Protein AF-A0ABD0PYX4-F1 (afdb_monomer)

Solvent-accessible surface area (backbone atoms only — not comparable to full-atom values): 13676 Å² total; per-residue (Å²): 116,46,79,52,89,72,58,99,84,55,95,65,86,52,73,50,77,79,70,55,75,68,54,44,52,54,52,49,53,51,50,52,50,47,55,60,59,64,39,72,46,74,50,77,47,79,42,54,47,76,24,48,66,59,42,31,32,75,96,42,48,45,40,53,47,43,28,66,74,24,69,16,51,72,45,77,47,75,71,86,60,93,52,74,83,43,67,27,44,34,39,31,37,26,28,65,69,22,33,52,47,36,49,50,58,48,51,51,35,38,53,54,40,51,54,52,49,54,52,51,52,52,56,55,70,69,55,67,83,74,77,74,84,79,80,80,79,80,83,80,78,90,85,80,90,86,88,89,87,88,82,90,82,82,84,85,81,86,82,84,89,78,90,80,91,81,87,87,91,82,85,86,78,89,76,89,77,88,77,90,76,90,83,84,88,79,90,86,87,85,86,82,89,77,85,87,80,95,80,82,91,79,88,83,134

Sequence (205 aa):
INVLPNTEEQSMVNFLIQGSPEQILVAQCALEKLATDCEVITDIIDVPQTAFGRIIGRGGETLKFINRVSGARVNCSKDRGRSLEEKGKITITGTRKEVQSAKEMILEKVIENETVRKRISQASAMRQKRKPPETEQFNKAQGPENELLKLNGKDLLSPLTELKQEGPVTVNGFTDNSDTAENSLKSEEEEVLSPVSPLEISKFE

Radius of gyration: 36.53 Å; Cα contacts (8 Å, |Δi|>4): 156; chains: 1; bounding box: 55×78×115 Å

Structure (mmCIF, N/CA/C/O backbone):
data_AF-A0ABD0PYX4-F1
#
_entry.id   AF-A0ABD0PYX4-F1
#
loop_
_atom_site.group_PDB
_atom_site.id
_atom_site.type_symbol
_atom_site.label_atom_id
_atom_site.label_alt_id
_atom_site.label_comp_id
_atom_site.label_asym_id
_atom_site.label_entity_id
_atom_site.label_seq_id
_atom_site.pdbx_PDB_ins_code
_atom_site.Cartn_x
_atom_site.Cartn_y
_atom_site.Cartn_z
_atom_site.occupancy
_atom_site.B_iso_or_equiv
_atom_site.auth_seq_id
_atom_site.auth_comp_id
_atom_site.auth_asym_id
_atom_site.auth_atom_id
_atom_site.pdbx_PDB_model_num
ATOM 1 N N . ILE A 1 1 ? -20.748 -4.496 27.971 1.00 82.88 1 ILE A N 1
ATOM 2 C CA . ILE A 1 1 ? -19.878 -3.347 27.622 1.00 82.88 1 ILE A CA 1
ATOM 3 C C . ILE A 1 1 ? -20.811 -2.236 27.191 1.00 82.88 1 ILE A C 1
ATOM 5 O O . ILE A 1 1 ? -21.599 -2.478 26.283 1.00 82.88 1 ILE A O 1
ATOM 9 N N . ASN A 1 2 ? -20.755 -1.078 27.841 1.00 86.62 2 ASN A N 1
ATOM 10 C CA . ASN A 1 2 ? -21.585 0.072 27.494 1.00 86.62 2 ASN A CA 1
ATOM 11 C C . ASN A 1 2 ? -20.680 1.157 26.907 1.00 86.62 2 ASN A C 1
ATOM 13 O O . ASN A 1 2 ? -19.655 1.485 27.504 1.00 86.62 2 ASN A O 1
ATOM 17 N N . VAL A 1 3 ? -21.046 1.700 25.749 1.00 87.81 3 VAL A N 1
ATOM 18 C CA . VAL A 1 3 ? -20.371 2.872 25.176 1.00 87.81 3 VAL A CA 1
ATOM 19 C C . VAL A 1 3 ? -20.906 4.106 25.896 1.00 87.81 3 VAL A C 1
ATOM 21 O O . VAL A 1 3 ? -22.122 4.265 26.015 1.00 87.81 3 VAL A O 1
ATOM 24 N N . LEU A 1 4 ? -20.018 4.945 26.420 1.00 83.19 4 LEU A N 1
ATOM 25 C CA . LEU A 1 4 ? -20.399 6.198 27.069 1.00 83.19 4 LEU A CA 1
ATOM 26 C C . LEU A 1 4 ? -20.577 7.303 26.009 1.00 83.19 4 LEU A C 1
ATOM 28 O O . LEU A 1 4 ? -19.905 7.264 24.977 1.00 83.19 4 LEU A O 1
ATOM 32 N N . PRO A 1 5 ? -21.484 8.275 26.223 1.00 82.94 5 PRO A N 1
ATOM 33 C CA . PRO A 1 5 ? -21.710 9.349 25.262 1.00 82.94 5 PRO A CA 1
ATOM 34 C C . PRO A 1 5 ? -20.453 10.211 25.102 1.00 82.94 5 PRO A C 1
ATOM 36 O O . PRO A 1 5 ? -19.895 10.687 26.090 1.00 82.94 5 PRO A O 1
ATOM 39 N N . ASN A 1 6 ? -20.039 10.444 23.855 1.00 83.75 6 ASN A N 1
ATOM 40 C CA . ASN A 1 6 ? -18.973 11.393 23.545 1.00 83.75 6 ASN A CA 1
ATOM 41 C C . ASN A 1 6 ? -19.512 12.822 23.530 1.00 83.75 6 ASN A C 1
ATOM 43 O O . ASN A 1 6 ? -20.563 13.083 22.946 1.00 83.75 6 ASN A O 1
ATOM 47 N N . THR A 1 7 ? -18.758 13.757 24.109 1.00 82.06 7 THR A N 1
ATOM 48 C CA . THR A 1 7 ? -18.943 15.184 23.816 1.00 82.06 7 THR A CA 1
ATOM 49 C C . THR A 1 7 ? -18.283 15.515 22.476 1.00 82.06 7 THR A C 1
ATOM 51 O O . THR A 1 7 ? -17.336 14.842 22.071 1.00 82.06 7 THR A O 1
ATOM 54 N N . GLU A 1 8 ? -18.766 16.552 21.788 1.00 75.19 8 GLU A N 1
ATOM 55 C CA . GLU A 1 8 ? -18.413 16.856 20.384 1.00 75.19 8 GLU A CA 1
ATOM 56 C C . GLU A 1 8 ? -16.909 17.111 20.134 1.00 75.19 8 GLU A C 1
ATOM 58 O O . GLU A 1 8 ? -16.444 17.010 19.004 1.00 75.19 8 GLU A O 1
ATOM 63 N N . GLU A 1 9 ? -16.135 17.378 21.190 1.00 76.81 9 GLU A N 1
ATOM 64 C CA . GLU A 1 9 ? -14.686 17.627 21.143 1.00 76.81 9 GLU A CA 1
ATOM 65 C C . GLU A 1 9 ? -13.816 16.390 21.476 1.00 76.81 9 GLU A C 1
ATOM 67 O O . GLU A 1 9 ? -12.586 16.464 21.429 1.00 76.81 9 GLU A O 1
ATOM 72 N N . GLN A 1 10 ? -14.406 15.239 21.832 1.00 67.31 10 GLN A N 1
ATOM 73 C CA . GLN A 1 10 ? -13.640 14.055 22.249 1.00 67.31 10 GLN A CA 1
ATOM 74 C C . GLN A 1 10 ? -13.207 13.178 21.063 1.00 67.31 10 GLN A C 1
ATOM 76 O O . GLN A 1 10 ? -14.001 12.466 20.454 1.00 67.31 10 GLN A O 1
ATOM 81 N N . SER A 1 11 ? -11.894 13.167 20.808 1.00 75.56 11 SER A N 1
ATOM 82 C CA . SER A 1 11 ? -11.205 12.271 19.856 1.00 75.56 11 SER A CA 1
ATOM 83 C C . SER A 1 11 ? -11.182 10.789 20.297 1.00 75.56 11 SER A C 1
ATOM 85 O O . SER A 1 11 ? -10.883 9.892 19.513 1.00 75.56 11 SER A O 1
ATOM 87 N N . MET A 1 12 ? -11.496 10.512 21.565 1.00 77.62 12 MET A N 1
ATOM 88 C CA . MET A 1 12 ? -11.478 9.173 22.168 1.00 77.62 12 MET A CA 1
ATOM 89 C C . MET A 1 12 ? -12.899 8.661 22.395 1.00 77.62 12 MET A C 1
ATOM 91 O O . MET A 1 12 ? -13.797 9.466 22.597 1.00 77.62 12 MET A O 1
ATOM 95 N N . VAL A 1 13 ? -13.101 7.340 22.406 1.00 84.75 13 VAL A N 1
ATOM 96 C CA . VAL A 1 13 ? -14.385 6.705 22.759 1.00 84.75 13 VAL A CA 1
ATOM 97 C C . VAL A 1 13 ? -14.237 5.993 24.099 1.00 84.75 13 VAL A C 1
ATOM 99 O O . VAL A 1 13 ? -13.349 5.159 24.267 1.00 84.75 13 VAL A O 1
ATOM 102 N N . ASN A 1 14 ? -15.119 6.304 25.048 1.00 86.81 14 ASN A N 1
ATOM 103 C CA . ASN A 1 14 ? -15.070 5.749 26.397 1.00 86.81 14 ASN A CA 1
ATOM 104 C C . ASN A 1 14 ? -15.981 4.515 26.538 1.00 86.81 14 ASN A C 1
ATOM 106 O O . ASN A 1 14 ? -17.160 4.551 26.181 1.00 86.81 14 ASN A O 1
ATOM 110 N N . PHE A 1 15 ? -15.450 3.429 27.108 1.00 89.25 15 PHE A N 1
ATOM 111 C CA . PHE A 1 15 ? -16.170 2.166 27.312 1.00 89.25 15 PHE A CA 1
ATOM 112 C C . PHE A 1 15 ? -16.249 1.805 28.799 1.00 89.25 15 PHE A C 1
ATOM 114 O O . PHE A 1 15 ? -15.231 1.716 29.481 1.00 89.25 15 PHE A O 1
ATOM 121 N N . LEU A 1 16 ? -17.455 1.515 29.288 1.00 92.06 16 LEU A N 1
ATOM 122 C CA . LEU A 1 16 ? -17.680 0.921 30.604 1.00 92.06 16 LEU A CA 1
ATOM 123 C C . LEU A 1 16 ? -17.762 -0.608 30.475 1.00 92.06 16 LEU A C 1
ATOM 125 O O . LEU A 1 16 ? -18.669 -1.156 29.833 1.00 92.06 16 LEU A O 1
ATOM 129 N N . ILE A 1 17 ? -16.817 -1.302 31.106 1.00 93.56 17 ILE A N 1
ATOM 130 C CA . ILE A 1 17 ? -16.746 -2.767 31.171 1.00 93.56 17 ILE A CA 1
ATOM 131 C C . ILE A 1 17 ? -17.089 -3.198 32.601 1.00 93.56 17 ILE A C 1
ATOM 133 O O . ILE A 1 17 ? -16.538 -2.673 33.563 1.00 93.56 17 ILE A O 1
ATOM 137 N N . GLN A 1 18 ? -18.022 -4.138 32.738 1.00 93.50 18 GLN A N 1
ATOM 138 C CA . GLN A 1 18 ? -18.482 -4.692 34.013 1.00 93.50 18 GLN A CA 1
ATOM 139 C C . GLN A 1 18 ? -18.650 -6.207 33.849 1.00 93.50 18 GLN A C 1
ATOM 141 O O . GLN A 1 18 ? -19.130 -6.655 32.806 1.00 93.50 18 GLN A O 1
ATOM 146 N N . GLY A 1 19 ? -18.242 -6.980 34.856 1.00 95.75 19 GLY A N 1
ATOM 147 C CA . GLY A 1 19 ? -18.233 -8.446 34.836 1.00 95.75 19 GLY A CA 1
ATOM 148 C C . GLY A 1 19 ? -17.335 -9.017 35.937 1.00 95.75 19 GLY A C 1
ATOM 149 O O . GLY A 1 19 ? -16.877 -8.277 36.809 1.00 95.75 19 GLY A O 1
ATOM 150 N N . SER A 1 20 ? -17.061 -10.322 35.889 1.00 98.19 20 SER A N 1
ATOM 151 C CA . SER A 1 20 ? -15.999 -10.935 36.702 1.00 98.19 20 SER A CA 1
ATOM 152 C C . SER A 1 20 ? -14.605 -10.444 36.261 1.00 98.19 20 SER A C 1
ATOM 154 O O . SER A 1 20 ? -14.458 -9.971 35.129 1.00 98.19 20 SER A O 1
ATOM 156 N N . PRO A 1 21 ? -13.552 -10.578 37.094 1.00 97.25 21 PRO A N 1
ATOM 157 C CA . PRO A 1 21 ? -12.189 -10.194 36.706 1.00 97.25 21 PRO A CA 1
ATOM 158 C C . PRO A 1 21 ? -11.714 -10.861 35.404 1.00 97.25 21 PRO A C 1
ATOM 160 O O . PRO A 1 21 ? -11.104 -10.210 34.561 1.00 97.25 21 PRO A O 1
ATOM 163 N N . GLU A 1 22 ? -12.068 -12.132 35.200 1.00 97.06 22 GLU A N 1
ATOM 164 C CA . GLU A 1 22 ? -11.775 -12.896 33.979 1.00 97.06 22 GLU A CA 1
ATOM 165 C C . GLU A 1 22 ? -12.490 -12.312 32.750 1.00 97.06 22 GLU A C 1
ATOM 167 O O . GLU A 1 22 ? -11.879 -12.130 31.697 1.00 97.06 22 GLU A O 1
ATOM 172 N N . GLN A 1 23 ? -13.773 -11.957 32.885 1.00 96.25 23 GLN A N 1
ATOM 173 C CA . GLN A 1 23 ? -14.550 -11.328 31.811 1.00 96.25 23 GLN A CA 1
ATOM 174 C C . GLN A 1 23 ? -13.994 -9.949 31.441 1.00 96.25 23 GLN A C 1
ATOM 176 O O . GLN A 1 23 ? -13.943 -9.610 30.258 1.00 96.25 23 GLN A O 1
ATOM 181 N N . ILE A 1 24 ? -13.560 -9.164 32.433 1.00 96.56 24 ILE A N 1
ATOM 182 C CA . ILE A 1 24 ? -12.939 -7.851 32.216 1.00 96.56 24 ILE A CA 1
ATOM 183 C C . ILE A 1 24 ? -11.611 -8.014 31.466 1.00 96.56 24 ILE A C 1
ATOM 185 O O . ILE A 1 24 ? -11.402 -7.319 30.473 1.00 96.56 24 ILE A O 1
ATOM 189 N N . LEU A 1 25 ? -10.761 -8.966 31.870 1.00 95.62 25 LEU A N 1
ATOM 190 C CA . LEU A 1 25 ? -9.480 -9.252 31.214 1.00 95.62 25 LEU A CA 1
ATOM 191 C C . LEU A 1 25 ? -9.664 -9.625 29.731 1.00 95.62 25 LEU A C 1
ATOM 193 O O . LEU A 1 25 ? -9.007 -9.058 28.856 1.00 95.62 25 LEU A O 1
ATOM 197 N N . VAL A 1 26 ? -10.594 -10.542 29.438 1.00 96.12 26 VAL A N 1
ATOM 198 C CA . VAL A 1 26 ? -10.901 -10.970 28.061 1.00 96.12 26 VAL A CA 1
ATOM 199 C C . VAL A 1 26 ? -11.470 -9.812 27.234 1.00 96.12 26 VAL A C 1
ATOM 201 O O . VAL A 1 26 ? -11.054 -9.614 26.092 1.00 96.12 26 VAL A O 1
ATOM 204 N N . ALA A 1 27 ? -12.379 -9.014 27.803 1.00 95.81 27 ALA A N 1
ATOM 205 C CA . ALA A 1 27 ? -12.960 -7.856 27.125 1.00 95.81 27 ALA A CA 1
ATOM 206 C C . ALA A 1 27 ? -11.918 -6.766 26.822 1.00 95.81 27 ALA A C 1
ATOM 208 O O . ALA A 1 27 ? -11.914 -6.220 25.718 1.00 95.81 27 ALA A O 1
ATOM 209 N N . GLN A 1 28 ? -11.019 -6.475 27.767 1.00 93.44 28 GLN A N 1
ATOM 210 C CA . GLN A 1 28 ? -9.935 -5.510 27.586 1.00 93.44 28 GLN A CA 1
ATOM 211 C C . GLN A 1 28 ? -8.983 -5.958 26.470 1.00 93.44 28 GLN A C 1
ATOM 213 O O . GLN A 1 28 ? -8.748 -5.194 25.537 1.00 93.44 28 GLN A O 1
ATOM 218 N N . CYS A 1 29 ? -8.511 -7.208 26.510 1.00 94.00 29 CYS A N 1
ATOM 219 C CA . CYS A 1 29 ? -7.617 -7.757 25.487 1.00 94.00 29 CYS A CA 1
ATOM 220 C C . CYS A 1 29 ? -8.258 -7.746 24.084 1.00 94.00 29 CYS A C 1
ATOM 222 O O . CYS A 1 29 ? -7.608 -7.396 23.098 1.00 94.00 29 CYS A O 1
ATOM 224 N N . ALA A 1 30 ? -9.554 -8.066 23.984 1.00 94.50 30 ALA A N 1
ATOM 225 C CA . ALA A 1 30 ? -10.285 -8.010 22.720 1.00 94.50 30 ALA A CA 1
ATOM 226 C C . ALA A 1 30 ? -10.405 -6.577 22.166 1.00 94.50 30 ALA A C 1
ATOM 228 O O . ALA A 1 30 ? -10.192 -6.367 20.971 1.00 94.50 30 ALA A O 1
ATOM 229 N N . LEU A 1 31 ? -10.714 -5.591 23.016 1.00 92.56 31 LEU A N 1
ATOM 230 C CA . LEU A 1 31 ? -10.815 -4.184 22.611 1.00 92.56 31 LEU A CA 1
ATOM 231 C C . LEU A 1 31 ? -9.458 -3.593 22.221 1.00 92.56 31 LEU A C 1
ATOM 233 O O . LEU A 1 31 ? -9.370 -2.920 21.198 1.00 92.56 31 LEU A O 1
ATOM 237 N N . GLU A 1 32 ? -8.403 -3.879 22.982 1.00 91.00 32 GLU A N 1
ATOM 238 C CA . GLU A 1 32 ? -7.036 -3.448 22.673 1.00 91.00 32 GLU A CA 1
ATOM 239 C C . GLU A 1 32 ? -6.565 -4.028 21.333 1.00 91.00 32 GLU A C 1
ATOM 241 O O . GLU A 1 32 ? -6.057 -3.296 20.478 1.00 91.00 32 GLU A O 1
ATOM 246 N N . LYS A 1 33 ? -6.833 -5.317 21.081 1.00 92.44 33 LYS A N 1
ATOM 247 C CA . LYS A 1 33 ? -6.548 -5.948 19.788 1.00 92.44 33 LYS A CA 1
ATOM 248 C C . LYS A 1 33 ? -7.324 -5.301 18.641 1.00 92.44 33 LYS A C 1
ATOM 250 O O . LYS A 1 33 ? -6.736 -5.069 17.592 1.00 92.44 33 LYS A O 1
ATOM 255 N N . LEU A 1 34 ? -8.612 -4.999 18.816 1.00 91.00 34 LEU A N 1
ATOM 256 C CA . LEU A 1 34 ? -9.420 -4.342 17.781 1.00 91.00 34 LEU A CA 1
ATOM 257 C C . LEU A 1 34 ? -8.965 -2.901 17.519 1.00 91.00 34 LEU A C 1
ATOM 259 O O . LEU A 1 34 ? -8.852 -2.513 16.361 1.00 91.00 34 LEU A O 1
ATOM 263 N N . ALA A 1 35 ? -8.640 -2.130 18.559 1.00 89.06 35 ALA A N 1
ATOM 264 C CA . ALA A 1 35 ? -8.054 -0.797 18.411 1.00 89.06 35 ALA A CA 1
ATOM 265 C C . ALA A 1 35 ? -6.723 -0.857 17.639 1.00 89.06 35 ALA A C 1
ATOM 267 O O . ALA A 1 35 ? -6.503 -0.079 16.714 1.00 89.06 35 ALA A O 1
ATOM 268 N N . THR A 1 36 ? -5.883 -1.845 17.955 1.00 89.38 36 THR A N 1
ATOM 269 C CA . THR A 1 36 ? -4.621 -2.125 17.255 1.00 89.38 36 THR A CA 1
ATOM 270 C C . THR A 1 36 ? -4.849 -2.551 15.796 1.00 89.38 36 THR A C 1
ATOM 272 O O . THR A 1 36 ? -4.168 -2.063 14.895 1.00 89.38 36 THR A O 1
ATOM 275 N N . ASP A 1 37 ? -5.788 -3.451 15.515 1.00 89.88 37 ASP A N 1
ATOM 276 C CA . ASP A 1 37 ? -6.051 -3.932 14.151 1.00 89.88 37 ASP A CA 1
ATOM 277 C C . ASP A 1 37 ? -6.686 -2.846 13.257 1.00 89.88 37 ASP A C 1
ATOM 279 O O . ASP A 1 37 ? -6.402 -2.805 12.059 1.00 89.88 37 ASP A O 1
ATOM 283 N N . CYS A 1 38 ? -7.492 -1.949 13.836 1.00 88.56 38 CYS A N 1
ATOM 284 C CA . CYS A 1 38 ? -8.179 -0.857 13.139 1.00 88.56 38 CYS A CA 1
ATOM 285 C C . CYS A 1 38 ? -7.385 0.464 13.082 1.00 88.56 38 CYS A C 1
ATOM 287 O O . CYS A 1 38 ? -7.875 1.434 12.502 1.00 88.56 38 CYS A O 1
ATOM 289 N N . GLU A 1 39 ? -6.185 0.538 13.670 1.00 90.38 39 GLU A N 1
ATOM 290 C CA . GLU A 1 39 ? -5.349 1.743 13.629 1.00 90.38 39 GLU A CA 1
ATOM 291 C C . GLU A 1 39 ? -4.964 2.081 12.178 1.00 90.38 39 GLU A C 1
ATOM 293 O O . GLU A 1 39 ? -4.250 1.321 11.514 1.00 90.38 39 GLU A O 1
ATOM 298 N N . VAL A 1 40 ? -5.427 3.236 11.688 1.00 93.19 40 VAL A N 1
ATOM 299 C CA . VAL A 1 40 ? -5.069 3.750 10.361 1.00 93.19 40 VAL A CA 1
ATOM 300 C C . VAL A 1 40 ? -3.685 4.382 10.434 1.00 93.19 40 VAL A C 1
ATOM 302 O O . VAL A 1 40 ? -3.512 5.485 10.951 1.00 93.19 40 VAL A O 1
ATOM 305 N N . ILE A 1 41 ? -2.700 3.688 9.876 1.00 94.75 41 ILE A N 1
ATOM 306 C CA . ILE A 1 41 ? -1.320 4.152 9.768 1.00 94.75 41 ILE A CA 1
ATOM 307 C C . ILE A 1 41 ? -1.055 4.741 8.377 1.00 94.75 41 ILE A C 1
ATOM 309 O O . ILE A 1 41 ? -1.814 4.536 7.427 1.00 94.75 41 ILE A O 1
ATOM 313 N N . THR A 1 42 ? 0.048 5.477 8.243 1.00 96.12 42 THR A N 1
ATOM 314 C CA . THR A 1 42 ? 0.575 5.910 6.944 1.00 96.12 42 THR A CA 1
ATOM 315 C C . THR A 1 42 ? 2.044 5.527 6.836 1.00 96.12 42 THR A C 1
ATOM 317 O O . THR A 1 42 ? 2.855 5.976 7.641 1.00 96.12 42 THR A O 1
ATOM 320 N N . ASP A 1 43 ? 2.378 4.714 5.836 1.00 95.56 43 ASP A N 1
ATOM 321 C CA . ASP A 1 43 ? 3.751 4.344 5.484 1.00 95.56 43 ASP A CA 1
ATOM 322 C C . ASP A 1 43 ? 4.201 5.107 4.227 1.00 95.56 43 ASP A C 1
ATOM 324 O O . ASP A 1 43 ? 3.382 5.489 3.382 1.00 95.56 43 ASP A O 1
ATOM 328 N N . ILE A 1 44 ? 5.504 5.351 4.097 1.00 94.81 44 ILE A N 1
ATOM 329 C CA . ILE A 1 44 ? 6.101 6.037 2.946 1.00 94.81 44 ILE A CA 1
ATOM 330 C C . ILE A 1 44 ? 7.277 5.209 2.440 1.00 94.81 44 ILE A C 1
ATOM 332 O O . ILE A 1 44 ? 8.284 5.051 3.127 1.00 94.81 44 ILE A O 1
ATOM 336 N N . ILE A 1 45 ? 7.169 4.733 1.201 1.00 94.06 45 ILE A N 1
ATOM 337 C CA . ILE A 1 45 ? 8.216 3.956 0.535 1.00 94.06 45 ILE A CA 1
ATOM 338 C C . ILE A 1 45 ? 8.862 4.761 -0.596 1.00 94.06 45 ILE A C 1
ATOM 340 O O . ILE A 1 45 ? 8.183 5.401 -1.402 1.00 94.06 45 ILE A O 1
ATOM 344 N N . ASP A 1 46 ? 10.191 4.709 -0.661 1.00 92.06 46 ASP A N 1
ATOM 345 C CA . ASP A 1 46 ? 10.985 5.298 -1.739 1.00 92.06 46 ASP A CA 1
ATOM 346 C C . ASP A 1 46 ? 11.228 4.257 -2.835 1.00 92.06 46 ASP A C 1
ATOM 348 O O . ASP A 1 46 ? 11.925 3.264 -2.615 1.00 92.06 46 ASP A O 1
ATOM 352 N N . VAL A 1 47 ? 10.698 4.498 -4.035 1.00 91.94 47 VAL A N 1
ATOM 353 C CA . VAL A 1 47 ? 10.840 3.599 -5.193 1.00 91.94 47 VAL A CA 1
ATOM 354 C C . VAL A 1 47 ? 11.380 4.351 -6.416 1.00 91.94 47 VAL A C 1
ATOM 356 O O . VAL A 1 47 ? 11.139 5.551 -6.553 1.00 91.94 47 VAL A O 1
ATOM 359 N N . PRO A 1 48 ? 12.114 3.700 -7.337 1.00 90.88 48 PRO A N 1
ATOM 360 C CA . PRO A 1 48 ? 12.649 4.374 -8.522 1.00 90.88 48 PRO A CA 1
ATOM 361 C C . PRO A 1 48 ? 11.544 5.044 -9.361 1.00 90.88 48 PRO A C 1
ATOM 363 O O . PRO A 1 48 ? 10.548 4.394 -9.692 1.00 90.88 48 PRO A O 1
ATOM 366 N N . GLN A 1 49 ? 11.712 6.309 -9.779 1.00 89.00 49 GLN A N 1
ATOM 367 C CA . GLN A 1 49 ? 10.728 6.981 -10.657 1.00 89.00 49 GLN A CA 1
ATOM 368 C C . GLN A 1 49 ? 10.469 6.199 -11.958 1.00 89.00 49 GLN A C 1
ATOM 370 O O . GLN A 1 49 ? 9.368 6.205 -12.514 1.00 89.00 49 GLN A O 1
ATOM 375 N N . THR A 1 50 ? 11.478 5.462 -12.413 1.00 89.56 50 THR A N 1
ATOM 376 C CA . THR A 1 50 ? 11.448 4.517 -13.531 1.00 89.56 50 THR A CA 1
ATOM 377 C C . THR A 1 50 ? 10.407 3.395 -13.405 1.00 89.56 50 THR A C 1
ATOM 379 O O . THR A 1 50 ? 9.974 2.871 -14.444 1.00 89.56 50 THR A O 1
ATOM 382 N N . ALA A 1 51 ? 9.985 3.055 -12.181 1.00 92.19 51 ALA A N 1
ATOM 383 C CA . ALA A 1 51 ? 8.973 2.046 -11.869 1.00 92.19 51 ALA A CA 1
ATOM 384 C C . ALA A 1 51 ? 7.537 2.596 -11.821 1.00 92.19 51 ALA A C 1
ATOM 386 O O . ALA A 1 51 ? 6.599 1.837 -12.078 1.00 92.19 51 ALA A O 1
ATOM 387 N N . PHE A 1 52 ? 7.340 3.903 -11.592 1.00 92.06 52 PHE A N 1
ATOM 388 C CA . PHE A 1 52 ? 6.006 4.517 -11.447 1.00 92.06 52 PHE A CA 1
ATOM 389 C C . PHE A 1 52 ? 5.074 4.198 -12.625 1.00 92.06 52 PHE A C 1
ATOM 391 O O . PHE A 1 52 ? 3.899 3.924 -12.415 1.00 92.06 52 PHE A O 1
ATOM 398 N N . GLY A 1 53 ? 5.583 4.161 -13.862 1.00 92.44 53 GLY A N 1
ATOM 399 C CA . GLY A 1 53 ? 4.772 3.809 -15.036 1.00 92.44 53 GLY A CA 1
ATOM 400 C C . GLY A 1 53 ? 4.208 2.378 -15.013 1.00 92.44 53 GLY A C 1
ATOM 401 O O . GLY A 1 53 ? 3.125 2.147 -15.544 1.00 92.44 53 GLY A O 1
ATOM 402 N N . ARG A 1 54 ? 4.902 1.425 -14.369 1.00 93.81 54 ARG A N 1
ATOM 403 C CA . ARG A 1 54 ? 4.423 0.043 -14.159 1.00 93.81 54 ARG A CA 1
ATOM 404 C C . ARG A 1 54 ? 3.418 -0.019 -13.008 1.00 93.81 54 ARG A C 1
ATOM 406 O O . ARG A 1 54 ? 2.380 -0.649 -13.163 1.00 93.81 54 ARG A O 1
ATOM 413 N N . ILE A 1 55 ? 3.728 0.653 -11.897 1.00 95.25 55 ILE A N 1
ATOM 414 C CA . ILE A 1 55 ? 2.902 0.684 -10.677 1.00 95.25 55 ILE A CA 1
ATOM 415 C C . ILE A 1 55 ? 1.556 1.375 -10.944 1.00 95.25 55 ILE A C 1
ATOM 417 O O . ILE A 1 55 ? 0.512 0.886 -10.527 1.00 95.25 55 ILE A O 1
ATOM 421 N N . ILE A 1 56 ? 1.567 2.497 -11.673 1.00 95.06 56 ILE A N 1
ATOM 422 C CA . ILE A 1 56 ? 0.354 3.246 -12.025 1.00 95.06 56 ILE A CA 1
ATOM 423 C C . ILE A 1 56 ? -0.454 2.504 -13.097 1.00 95.06 56 ILE A C 1
ATOM 425 O O . ILE A 1 56 ? -1.677 2.402 -12.992 1.00 95.06 56 ILE A O 1
ATOM 429 N N . GLY A 1 57 ? 0.227 1.959 -14.108 1.00 94.56 57 GLY A N 1
ATOM 430 C CA . GLY A 1 57 ? -0.405 1.301 -15.249 1.00 94.56 57 GLY A CA 1
ATOM 431 C C . GLY A 1 57 ? -1.050 2.275 -16.240 1.00 94.56 57 GLY A C 1
ATOM 432 O O . GLY A 1 57 ? -1.054 3.497 -16.064 1.00 94.56 57 GLY A O 1
ATOM 433 N N . ARG A 1 58 ? -1.614 1.728 -17.321 1.00 94.81 58 ARG A N 1
ATOM 434 C CA . ARG A 1 58 ? -2.361 2.517 -18.315 1.00 94.81 58 ARG A CA 1
ATOM 435 C C . ARG A 1 58 ? -3.644 3.047 -17.661 1.00 94.81 58 ARG A C 1
ATOM 437 O O . ARG A 1 58 ? -4.321 2.312 -16.956 1.00 94.81 58 ARG A O 1
ATOM 444 N N . GLY A 1 59 ? -3.950 4.337 -17.823 1.00 93.81 59 GLY A N 1
ATOM 445 C CA . GLY A 1 59 ? -5.156 4.956 -17.239 1.00 93.81 59 GLY A CA 1
ATOM 446 C C . GLY A 1 59 ? -5.269 4.902 -15.700 1.00 93.81 59 GLY A C 1
ATOM 447 O O . GLY A 1 59 ? -6.358 5.118 -15.156 1.00 93.81 59 GLY A O 1
ATOM 448 N N . GLY A 1 60 ? -4.175 4.589 -14.992 1.00 94.75 60 GLY A N 1
ATOM 449 C CA . GLY A 1 60 ? -4.191 4.350 -13.546 1.00 94.75 60 GLY A CA 1
ATOM 450 C C . GLY A 1 60 ? -4.847 3.027 -13.129 1.00 94.75 60 GLY A C 1
ATOM 451 O O . GLY A 1 60 ? -5.212 2.888 -11.964 1.00 94.75 60 GLY A O 1
ATOM 452 N N . GLU A 1 61 ? -5.063 2.089 -14.056 1.00 96.50 61 GLU A N 1
ATOM 453 C CA . GLU A 1 61 ? -5.750 0.816 -13.799 1.00 96.50 61 GLU A CA 1
ATOM 454 C C . GLU A 1 61 ? -5.039 -0.028 -12.734 1.00 96.50 61 GLU A C 1
ATOM 456 O O . GLU A 1 61 ? -5.673 -0.434 -11.761 1.00 96.50 61 GLU A O 1
ATOM 461 N N . THR A 1 62 ? -3.719 -0.209 -12.849 1.00 96.31 62 THR A N 1
ATOM 462 C CA . THR A 1 62 ? -2.923 -0.972 -11.874 1.00 96.31 62 THR A CA 1
ATOM 463 C C . THR A 1 62 ? -2.981 -0.338 -10.482 1.00 96.31 62 THR A C 1
ATOM 465 O O . THR A 1 62 ? -3.184 -1.047 -9.501 1.00 96.31 62 THR A O 1
ATOM 468 N N . LEU A 1 63 ? -2.900 0.994 -10.373 1.00 96.00 63 LEU A N 1
ATOM 469 C CA . LEU A 1 63 ? -3.012 1.677 -9.077 1.00 96.00 63 LEU A CA 1
ATOM 470 C C . LEU A 1 63 ? -4.412 1.529 -8.462 1.00 96.00 63 LEU A C 1
ATOM 472 O O . LEU A 1 63 ? -4.541 1.309 -7.260 1.00 96.00 63 LEU A O 1
ATOM 476 N N . LYS A 1 64 ? -5.469 1.615 -9.281 1.00 96.62 64 LYS A N 1
ATOM 477 C CA . LYS A 1 64 ? -6.854 1.373 -8.840 1.00 96.62 64 LYS A CA 1
ATOM 478 C C . LYS A 1 64 ? -7.055 -0.072 -8.383 1.00 96.62 64 LYS A C 1
ATOM 480 O O . LYS A 1 64 ? -7.746 -0.290 -7.393 1.00 96.62 64 LYS A O 1
ATOM 485 N N . PHE A 1 65 ? -6.442 -1.036 -9.070 1.00 96.88 65 PHE A N 1
ATOM 486 C CA . PHE A 1 65 ? -6.437 -2.439 -8.664 1.00 96.88 65 PHE A CA 1
ATOM 487 C C . PHE A 1 65 ? -5.728 -2.625 -7.317 1.00 96.88 65 PHE A C 1
ATOM 489 O O . PHE A 1 65 ? -6.333 -3.187 -6.410 1.00 96.88 65 PHE A O 1
ATOM 496 N N . ILE A 1 66 ? -4.521 -2.071 -7.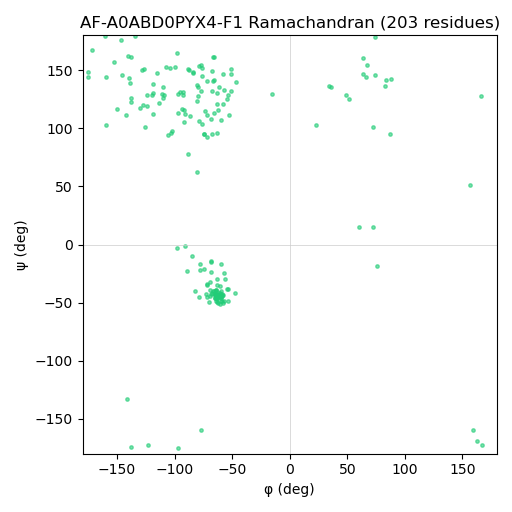141 1.00 96.81 66 ILE A N 1
ATOM 497 C CA . ILE A 1 66 ? -3.780 -2.122 -5.868 1.00 96.81 66 ILE A CA 1
ATOM 498 C C . ILE A 1 66 ? -4.623 -1.523 -4.734 1.00 96.81 66 ILE A C 1
ATOM 500 O O . ILE A 1 66 ? -4.797 -2.180 -3.712 1.00 96.81 66 ILE A O 1
ATOM 504 N N . ASN A 1 67 ? -5.217 -0.339 -4.924 1.00 96.56 67 ASN A N 1
ATOM 505 C CA . ASN A 1 67 ? -6.102 0.280 -3.927 1.00 96.56 67 ASN A CA 1
ATOM 506 C C . ASN A 1 67 ? -7.308 -0.617 -3.583 1.00 96.56 67 ASN A C 1
ATOM 508 O O . ASN A 1 67 ? -7.642 -0.799 -2.418 1.00 96.56 67 ASN A O 1
ATOM 512 N N . ARG A 1 68 ? -7.958 -1.209 -4.595 1.00 96.94 68 ARG A N 1
ATOM 513 C CA . ARG A 1 68 ? -9.145 -2.061 -4.404 1.00 96.94 68 ARG A CA 1
ATOM 514 C C . ARG A 1 68 ? -8.823 -3.384 -3.707 1.00 96.94 68 ARG A C 1
ATOM 516 O O . ARG A 1 68 ? -9.642 -3.852 -2.926 1.00 96.94 68 ARG A O 1
ATOM 523 N N . VAL A 1 69 ? -7.693 -4.007 -4.037 1.00 97.31 69 VAL A N 1
ATOM 524 C CA . VAL A 1 69 ? -7.303 -5.326 -3.512 1.00 97.31 69 VAL A CA 1
ATOM 525 C C . VAL A 1 69 ? -6.663 -5.213 -2.135 1.00 97.31 69 VAL A C 1
ATOM 527 O O . VAL A 1 69 ? -6.957 -6.031 -1.273 1.00 97.31 69 VAL A O 1
ATOM 530 N N . SER A 1 70 ? -5.831 -4.194 -1.908 1.00 96.56 70 SER A N 1
ATOM 531 C CA . SER A 1 70 ? -5.223 -3.984 -0.591 1.00 96.56 70 SER A CA 1
ATOM 532 C C . SER A 1 70 ? -6.168 -3.355 0.426 1.00 96.56 70 SER A C 1
ATOM 534 O O . SER A 1 70 ? -5.875 -3.452 1.605 1.00 96.56 70 SER A O 1
ATOM 536 N N . GLY A 1 71 ? -7.226 -2.653 0.001 1.00 95.75 71 GLY A N 1
ATOM 537 C CA . GLY A 1 71 ? -8.032 -1.777 0.866 1.00 95.75 71 GLY A CA 1
ATOM 538 C C . GLY A 1 71 ? -7.356 -0.437 1.199 1.00 95.75 71 GLY A C 1
ATOM 539 O O . GLY A 1 71 ? -8.030 0.530 1.552 1.00 95.75 71 GLY A O 1
ATOM 540 N N . ALA A 1 72 ? -6.035 -0.334 1.018 1.00 97.31 72 ALA A N 1
ATOM 541 C CA . ALA A 1 72 ? -5.270 0.862 1.331 1.00 97.31 72 ALA A CA 1
ATOM 542 C C . ALA A 1 72 ? -5.443 1.962 0.274 1.00 97.31 72 ALA A C 1
ATOM 544 O O . ALA A 1 72 ? -5.646 1.721 -0.918 1.00 97.31 72 ALA A O 1
ATOM 545 N N . ARG A 1 73 ? -5.251 3.209 0.703 1.00 96.44 73 ARG A N 1
ATOM 546 C CA . ARG A 1 73 ? -5.146 4.375 -0.172 1.00 96.44 73 ARG A CA 1
ATOM 547 C C . ARG A 1 73 ? -3.682 4.631 -0.524 1.00 96.44 73 ARG A C 1
ATOM 549 O O . ARG A 1 73 ? -2.932 5.172 0.285 1.00 96.44 73 ARG A O 1
ATOM 556 N N . VAL A 1 74 ? -3.297 4.304 -1.754 1.00 96.69 74 VAL A N 1
ATOM 557 C CA . VAL A 1 74 ? -1.969 4.588 -2.314 1.00 96.69 74 VAL A CA 1
ATOM 558 C C . VAL A 1 74 ? -1.973 5.926 -3.059 1.00 96.69 74 VAL A C 1
ATOM 560 O O . VAL A 1 74 ? -2.799 6.162 -3.946 1.00 96.69 74 VAL A O 1
ATOM 563 N N . ASN A 1 75 ? -1.017 6.795 -2.730 1.00 94.38 75 ASN A N 1
ATOM 564 C CA . ASN A 1 75 ? -0.741 8.052 -3.418 1.00 94.38 75 ASN A CA 1
ATOM 565 C C . ASN A 1 75 ? 0.722 8.107 -3.880 1.00 94.38 75 ASN A C 1
ATOM 567 O O . ASN A 1 75 ? 1.643 7.920 -3.088 1.00 94.38 75 ASN A O 1
ATOM 571 N N . CYS A 1 76 ? 0.945 8.407 -5.157 1.00 91.06 76 CYS A N 1
ATOM 572 C CA . CYS A 1 76 ? 2.274 8.439 -5.761 1.00 91.06 76 CYS A CA 1
ATOM 573 C C . CYS A 1 76 ? 2.744 9.892 -5.915 1.00 91.06 76 CYS A C 1
ATOM 575 O O . CYS A 1 76 ? 2.393 10.550 -6.898 1.00 91.06 76 CYS A O 1
ATOM 577 N N . SER A 1 77 ? 3.554 10.393 -4.978 1.00 85.25 77 SER A N 1
ATOM 578 C CA . SER A 1 77 ? 4.144 11.728 -5.099 1.00 85.25 77 SER A CA 1
ATOM 579 C C . SER A 1 77 ? 5.291 11.702 -6.104 1.00 85.25 77 SER A C 1
ATOM 581 O O . SER A 1 77 ? 6.398 11.229 -5.826 1.00 85.25 77 SER A O 1
ATOM 583 N N . LYS A 1 78 ? 5.022 12.229 -7.300 1.00 70.38 78 LYS A N 1
ATOM 584 C CA . LYS A 1 78 ? 6.067 12.558 -8.264 1.00 70.38 78 LYS A CA 1
ATOM 585 C C . LYS A 1 78 ? 6.551 13.981 -8.010 1.00 70.38 78 LYS A C 1
ATOM 587 O O . LYS A 1 78 ? 6.202 14.900 -8.756 1.00 70.38 78 LYS A O 1
ATOM 592 N N . ASP A 1 79 ? 7.381 14.137 -6.980 1.00 69.00 79 ASP A N 1
ATOM 593 C CA . ASP A 1 79 ? 8.270 15.292 -6.916 1.00 69.00 79 ASP A CA 1
ATOM 594 C C . ASP A 1 79 ? 9.028 15.385 -8.240 1.00 69.00 79 ASP A C 1
ATOM 596 O O . ASP A 1 79 ? 9.515 14.382 -8.778 1.00 69.00 79 ASP A O 1
ATOM 600 N N . ARG A 1 80 ? 9.064 16.588 -8.819 1.00 58.75 80 ARG A N 1
ATOM 601 C CA . ARG A 1 80 ? 9.677 16.825 -10.132 1.00 58.75 80 ARG A CA 1
ATOM 602 C C . ARG A 1 80 ? 11.189 16.953 -9.986 1.00 58.75 80 ARG A C 1
ATOM 604 O O . ARG A 1 80 ? 11.767 17.994 -10.294 1.00 58.75 80 ARG A O 1
ATOM 611 N N . GLY A 1 81 ? 11.794 15.860 -9.528 1.00 58.78 81 GLY A N 1
ATOM 612 C CA . GLY A 1 81 ? 13.221 15.609 -9.619 1.00 58.78 81 GLY A CA 1
ATOM 613 C C . GLY A 1 81 ? 13.734 15.921 -11.019 1.00 58.78 81 GLY A C 1
ATOM 614 O O . GLY A 1 81 ? 13.048 15.668 -12.017 1.00 58.78 81 GLY A O 1
ATOM 615 N N . ARG A 1 82 ? 14.919 16.525 -11.096 1.00 60.81 82 ARG A N 1
ATOM 616 C CA . ARG A 1 82 ? 15.499 16.959 -12.374 1.00 60.81 82 ARG A CA 1
ATOM 617 C C . ARG A 1 82 ? 16.105 15.787 -13.149 1.00 60.81 82 ARG A C 1
ATOM 619 O O . ARG A 1 82 ? 16.309 15.929 -14.353 1.00 60.81 82 ARG A O 1
ATOM 626 N N . SER A 1 83 ? 16.349 14.646 -12.497 1.00 64.44 83 SER A N 1
ATOM 627 C CA . SER A 1 83 ? 16.828 13.409 -13.126 1.00 64.44 83 SER A CA 1
ATOM 628 C C . SER A 1 83 ? 15.818 12.257 -13.042 1.00 64.44 83 SER A C 1
ATOM 630 O O . SER A 1 83 ? 15.090 12.093 -12.064 1.00 64.44 83 SER A O 1
ATOM 632 N N . LEU A 1 84 ? 15.828 11.400 -14.070 1.00 64.50 84 LEU A N 1
ATOM 633 C CA . LEU A 1 84 ? 15.048 10.156 -14.146 1.00 64.50 84 LEU A CA 1
ATOM 634 C C . LEU A 1 84 ? 15.533 9.081 -13.147 1.00 64.50 84 LEU A C 1
ATOM 636 O O . LEU A 1 84 ? 14.837 8.095 -12.912 1.00 64.50 84 LEU A O 1
ATOM 640 N N . GLU A 1 85 ? 16.733 9.260 -12.595 1.00 66.62 85 GLU A N 1
ATOM 641 C CA . GLU A 1 85 ? 17.388 8.345 -11.650 1.00 66.62 85 GLU A CA 1
ATOM 642 C C . GLU A 1 85 ? 16.962 8.580 -10.193 1.00 66.62 85 GLU A C 1
ATOM 644 O O . GLU A 1 85 ? 17.267 7.773 -9.315 1.00 66.62 85 GLU A O 1
ATOM 649 N N . GLU A 1 86 ? 16.235 9.667 -9.919 1.00 80.12 86 GLU A N 1
ATOM 650 C CA . GLU A 1 86 ? 15.753 9.978 -8.576 1.00 80.12 86 GLU A CA 1
ATOM 651 C C . GLU A 1 86 ? 14.686 8.970 -8.103 1.00 80.12 86 GLU A C 1
ATOM 653 O O . GLU A 1 86 ? 13.898 8.413 -8.881 1.00 80.12 86 GLU A O 1
ATOM 658 N N . LYS A 1 87 ? 14.641 8.736 -6.787 1.00 84.75 87 LYS A N 1
ATOM 659 C CA . LYS A 1 87 ? 13.567 7.965 -6.147 1.00 84.75 87 LYS A CA 1
ATOM 660 C C . LYS A 1 87 ? 12.342 8.863 -5.979 1.00 84.75 87 LYS A C 1
ATOM 662 O O . LYS A 1 87 ? 12.468 10.012 -5.568 1.00 84.75 87 LYS A O 1
ATOM 667 N N . GLY A 1 88 ? 11.164 8.344 -6.302 1.00 87.94 88 GLY A N 1
ATOM 668 C CA . GLY A 1 88 ? 9.886 8.977 -5.993 1.00 87.94 88 GLY A CA 1
ATOM 669 C C . GLY A 1 88 ? 9.258 8.352 -4.748 1.00 87.94 88 GLY A C 1
ATOM 670 O O . GLY A 1 88 ? 9.482 7.175 -4.456 1.00 87.94 88 GLY A O 1
ATOM 671 N N . LYS A 1 89 ? 8.447 9.137 -4.036 1.00 91.81 89 LYS A N 1
ATOM 672 C CA . LYS A 1 89 ? 7.774 8.713 -2.803 1.00 91.81 89 LYS A CA 1
ATOM 673 C C . LYS A 1 89 ? 6.385 8.170 -3.101 1.00 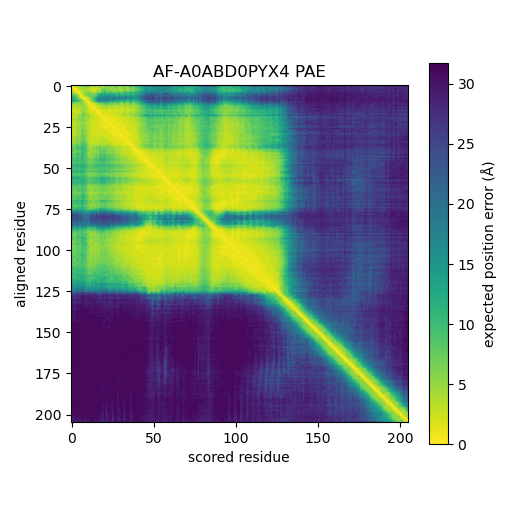91.81 89 LYS A C 1
ATOM 675 O O . LYS A 1 89 ? 5.594 8.818 -3.788 1.00 91.81 89 LYS A O 1
ATOM 680 N N . ILE A 1 90 ? 6.066 7.005 -2.550 1.00 94.56 90 ILE A N 1
ATOM 681 C CA . ILE A 1 90 ? 4.702 6.479 -2.513 1.00 94.56 90 ILE A CA 1
ATOM 682 C C . ILE A 1 90 ? 4.242 6.450 -1.060 1.00 94.56 90 ILE A C 1
ATOM 684 O O . ILE A 1 90 ? 4.870 5.820 -0.213 1.00 94.56 90 ILE A O 1
ATOM 688 N N . THR A 1 91 ? 3.145 7.147 -0.790 1.00 96.19 91 THR A N 1
ATOM 689 C CA . THR A 1 91 ? 2.470 7.195 0.506 1.00 96.19 91 THR A CA 1
ATOM 690 C C . THR A 1 91 ? 1.320 6.195 0.489 1.00 96.19 91 THR A C 1
ATOM 692 O O . THR A 1 91 ? 0.513 6.205 -0.441 1.00 96.19 91 THR A O 1
ATOM 695 N N . ILE A 1 92 ? 1.240 5.340 1.502 1.00 97.31 92 ILE A N 1
ATOM 696 C CA . ILE A 1 92 ? 0.223 4.295 1.635 1.00 97.31 92 ILE A CA 1
ATOM 697 C C . ILE A 1 92 ? -0.480 4.503 2.976 1.00 97.31 92 ILE A C 1
ATOM 699 O O . ILE A 1 92 ? 0.167 4.427 4.016 1.00 97.31 92 ILE A O 1
ATOM 703 N N . THR A 1 93 ? -1.788 4.752 2.959 1.00 97.31 93 THR A N 1
ATOM 704 C CA . THR A 1 93 ? -2.596 4.988 4.168 1.00 97.31 93 THR A CA 1
ATOM 705 C C . THR A 1 93 ? -3.693 3.934 4.297 1.00 97.31 93 THR A C 1
ATOM 707 O O . THR A 1 93 ? -4.433 3.704 3.341 1.00 97.31 93 THR A O 1
ATOM 710 N N . GLY A 1 94 ? -3.820 3.315 5.468 1.00 96.19 94 GLY A N 1
ATOM 711 C CA . GLY A 1 94 ? -4.794 2.255 5.757 1.00 96.19 94 GLY A CA 1
ATOM 712 C C . GLY A 1 94 ? -4.466 1.549 7.073 1.00 96.19 94 GLY A C 1
ATOM 713 O O . GLY A 1 94 ? -3.559 1.967 7.792 1.00 96.19 94 GLY A O 1
ATOM 714 N N . THR A 1 95 ? -5.163 0.465 7.396 1.00 96.50 95 THR A N 1
ATOM 715 C CA . THR A 1 95 ? -4.781 -0.402 8.524 1.00 96.50 95 THR A CA 1
ATOM 716 C C . THR A 1 95 ? -3.442 -1.101 8.265 1.00 96.50 95 THR A C 1
ATOM 718 O O . THR A 1 95 ? -3.002 -1.250 7.120 1.00 96.50 95 THR A O 1
ATOM 721 N N . ARG A 1 96 ? -2.793 -1.604 9.326 1.00 94.38 96 ARG A N 1
ATOM 722 C CA . ARG A 1 96 ? -1.518 -2.351 9.236 1.00 94.38 96 ARG A CA 1
ATOM 723 C C . ARG A 1 96 ? -1.514 -3.452 8.162 1.00 94.38 96 ARG A C 1
ATOM 725 O O . ARG A 1 96 ? -0.525 -3.597 7.446 1.00 94.38 96 ARG A O 1
ATOM 732 N N . LYS A 1 97 ? -2.608 -4.213 8.037 1.00 95.00 97 LYS A N 1
ATOM 733 C CA . LYS A 1 97 ? -2.740 -5.326 7.074 1.00 95.00 97 LYS A CA 1
ATOM 734 C C . LYS A 1 97 ? -2.870 -4.823 5.634 1.00 95.00 97 LYS A C 1
ATOM 736 O O . LYS A 1 97 ? -2.179 -5.318 4.746 1.00 95.00 97 LYS A O 1
ATOM 741 N N . GLU A 1 98 ? -3.707 -3.812 5.424 1.00 96.56 98 GLU A N 1
ATOM 742 C CA . GLU A 1 98 ? -3.943 -3.196 4.113 1.00 96.56 98 GLU A CA 1
ATOM 743 C C . GLU A 1 98 ? -2.666 -2.534 3.574 1.00 96.56 98 GLU A C 1
ATOM 745 O O . GLU A 1 98 ? -2.269 -2.760 2.430 1.00 96.56 98 GLU A O 1
ATOM 750 N N . VAL A 1 99 ? -1.961 -1.777 4.423 1.00 97.00 99 VAL A N 1
ATOM 751 C CA . VAL A 1 99 ? -0.697 -1.110 4.072 1.00 97.00 99 VAL A CA 1
ATOM 752 C C . VAL A 1 99 ? 0.385 -2.123 3.696 1.00 97.00 99 VAL A C 1
ATOM 754 O O . VAL A 1 99 ? 1.061 -1.938 2.683 1.0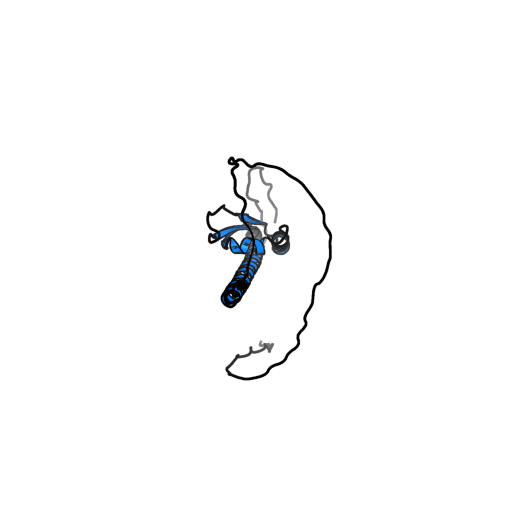0 97.00 99 VAL A O 1
ATOM 757 N N . GLN A 1 100 ? 0.519 -3.219 4.450 1.00 96.19 100 GLN A N 1
ATOM 758 C CA . GLN A 1 100 ? 1.477 -4.282 4.138 1.00 96.19 100 GLN A CA 1
ATOM 759 C C . GLN A 1 100 ? 1.159 -4.969 2.797 1.00 96.19 100 GLN A C 1
ATOM 761 O O . GLN A 1 100 ? 2.064 -5.162 1.985 1.00 96.19 100 GLN A O 1
ATOM 766 N N . SER A 1 101 ? -0.116 -5.269 2.524 1.00 97.44 101 SER A N 1
ATOM 767 C CA . SER A 1 101 ? -0.551 -5.861 1.248 1.00 97.44 101 SER A CA 1
ATOM 768 C C . SER A 1 101 ? -0.302 -4.927 0.054 1.00 97.44 101 SER A C 1
ATOM 770 O O . SER A 1 101 ? 0.219 -5.350 -0.981 1.00 97.44 101 SER A O 1
ATOM 772 N N . ALA A 1 102 ? -0.603 -3.631 0.198 1.00 97.50 102 ALA A N 1
ATOM 773 C CA . ALA A 1 102 ? -0.299 -2.628 -0.822 1.00 97.50 102 ALA A CA 1
ATOM 774 C C . ALA A 1 102 ? 1.209 -2.537 -1.101 1.00 97.50 102 ALA A C 1
ATOM 776 O O . ALA A 1 102 ? 1.628 -2.507 -2.259 1.00 97.50 102 ALA A O 1
ATOM 777 N N . LYS A 1 103 ? 2.025 -2.522 -0.041 1.00 96.62 103 LYS A N 1
ATOM 778 C CA . LYS A 1 103 ? 3.489 -2.452 -0.107 1.00 96.62 103 LYS A CA 1
ATOM 779 C C . LYS A 1 103 ? 4.081 -3.638 -0.867 1.00 96.62 103 LYS A C 1
ATOM 781 O O . LYS A 1 103 ? 4.918 -3.427 -1.741 1.00 96.62 103 LYS A O 1
ATOM 786 N N . GLU A 1 104 ? 3.610 -4.853 -0.598 1.00 97.19 104 GLU A N 1
ATOM 787 C CA . GLU A 1 104 ? 4.028 -6.070 -1.303 1.00 97.19 104 GLU A CA 1
ATOM 788 C C . GLU A 1 104 ? 3.713 -6.003 -2.808 1.00 97.19 104 GLU A C 1
ATOM 790 O O . GLU A 1 104 ? 4.624 -6.130 -3.630 1.00 97.19 104 GLU A O 1
ATOM 795 N N . MET A 1 105 ? 2.468 -5.676 -3.183 1.00 96.75 105 MET A N 1
ATOM 796 C CA . MET A 1 105 ? 2.075 -5.516 -4.594 1.00 96.75 105 MET A CA 1
ATOM 797 C C . MET A 1 105 ? 2.866 -4.415 -5.320 1.00 96.75 105 MET A C 1
ATOM 799 O O . MET A 1 105 ? 3.183 -4.543 -6.505 1.00 96.75 105 MET A O 1
ATOM 803 N N . ILE A 1 106 ? 3.206 -3.317 -4.638 1.00 96.50 106 ILE A N 1
ATOM 804 C CA . ILE A 1 106 ? 4.028 -2.253 -5.228 1.00 96.50 106 ILE A CA 1
ATOM 805 C C . ILE A 1 106 ? 5.466 -2.739 -5.451 1.00 96.50 106 ILE A C 1
ATOM 807 O O . ILE A 1 106 ? 6.022 -2.501 -6.526 1.00 96.50 106 ILE A O 1
ATOM 811 N N . LEU A 1 107 ? 6.065 -3.431 -4.477 1.00 95.75 107 LEU A N 1
ATOM 812 C CA . LEU A 1 107 ? 7.426 -3.968 -4.580 1.00 95.75 107 LEU A CA 1
ATOM 813 C C . LEU A 1 107 ? 7.543 -5.025 -5.687 1.00 95.75 107 LEU A C 1
ATOM 815 O O . LEU A 1 107 ? 8.494 -4.970 -6.467 1.00 95.75 107 LEU A O 1
ATOM 819 N N . GLU A 1 108 ? 6.551 -5.903 -5.843 1.00 96.38 108 GLU A N 1
ATOM 820 C CA . GLU A 1 108 ? 6.461 -6.833 -6.978 1.00 96.38 108 GLU A CA 1
ATOM 821 C C . GLU A 1 108 ? 6.544 -6.078 -8.321 1.00 96.38 108 GLU A C 1
ATOM 823 O O . GLU A 1 108 ? 7.379 -6.384 -9.180 1.00 96.38 108 GLU A O 1
ATOM 828 N N . LYS A 1 109 ? 5.756 -5.006 -8.484 1.00 95.44 109 LYS A N 1
ATOM 829 C CA . LYS A 1 109 ? 5.748 -4.181 -9.706 1.00 95.44 109 LYS A CA 1
ATOM 830 C C . LYS A 1 109 ? 7.046 -3.383 -9.910 1.00 95.44 109 LYS A C 1
ATOM 832 O O . LYS A 1 109 ? 7.382 -3.061 -11.056 1.00 95.44 109 LYS A O 1
ATOM 837 N N . VAL A 1 110 ? 7.811 -3.095 -8.854 1.00 95.12 110 VAL A N 1
ATOM 838 C CA . VAL A 1 110 ? 9.183 -2.556 -8.962 1.00 95.12 110 VAL A CA 1
ATOM 839 C C . VAL A 1 110 ? 10.138 -3.629 -9.495 1.00 95.12 110 VAL A C 1
ATOM 841 O O . VAL A 1 110 ? 10.834 -3.376 -10.482 1.00 95.12 110 VAL A O 1
ATOM 844 N N . ILE A 1 111 ? 10.122 -4.836 -8.923 1.00 95.81 111 ILE A N 1
ATOM 845 C CA . ILE A 1 111 ? 10.982 -5.964 -9.328 1.00 95.81 111 ILE A CA 1
ATOM 846 C C . ILE A 1 111 ? 10.718 -6.365 -10.790 1.00 95.81 111 ILE A C 1
ATOM 848 O O . ILE A 1 111 ? 11.661 -6.555 -11.568 1.00 95.81 111 ILE A O 1
ATOM 852 N N . GLU A 1 112 ? 9.454 -6.404 -11.220 1.00 94.62 112 GLU A N 1
ATOM 853 C CA . GLU A 1 112 ? 9.083 -6.580 -12.632 1.00 94.62 112 GLU A CA 1
ATOM 854 C C . GLU A 1 112 ? 9.680 -5.493 -13.539 1.00 94.62 112 GLU A C 1
ATOM 856 O O . GLU A 1 112 ? 10.142 -5.773 -14.651 1.00 94.62 112 GLU A O 1
ATOM 861 N N . ASN A 1 113 ? 9.639 -4.228 -13.103 1.00 94.50 113 ASN A N 1
ATOM 862 C CA . ASN A 1 113 ? 10.162 -3.108 -13.880 1.00 94.50 113 ASN A CA 1
ATOM 863 C C . ASN A 1 113 ? 11.676 -3.231 -14.067 1.00 94.50 113 ASN A C 1
ATOM 865 O O . ASN A 1 113 ? 12.150 -3.147 -15.202 1.00 94.50 113 ASN A O 1
ATOM 869 N N . GLU A 1 114 ? 12.414 -3.497 -12.989 1.00 93.00 114 GLU A N 1
ATOM 870 C CA . GLU A 1 114 ? 13.859 -3.718 -13.042 1.00 93.00 114 GLU A CA 1
ATOM 871 C C . GLU A 1 114 ? 14.229 -4.905 -13.927 1.00 93.00 114 GLU A C 1
ATOM 873 O O . GLU A 1 114 ? 15.122 -4.792 -14.766 1.00 93.00 114 GLU A O 1
ATOM 878 N N . THR A 1 115 ? 13.528 -6.029 -13.780 1.00 95.06 115 THR A N 1
ATOM 879 C CA . THR A 1 115 ? 13.784 -7.248 -14.557 1.00 95.06 115 THR A CA 1
ATOM 880 C C . THR A 1 115 ? 13.593 -6.999 -16.053 1.00 95.06 115 THR A C 1
ATOM 882 O O . THR A 1 115 ? 14.442 -7.367 -16.867 1.00 95.06 115 THR A O 1
ATOM 885 N N . VAL A 1 116 ? 12.515 -6.306 -16.437 1.00 93.75 116 VAL A N 1
ATOM 886 C CA . VAL A 1 116 ? 12.279 -5.928 -17.838 1.00 93.75 116 VAL A CA 1
ATOM 887 C C . VAL A 1 116 ? 13.324 -4.924 -18.332 1.00 93.75 116 VAL A C 1
ATOM 889 O O . VAL A 1 116 ? 13.815 -5.077 -19.449 1.00 93.75 116 VAL A O 1
ATOM 892 N N . ARG A 1 117 ? 13.733 -3.945 -17.515 1.00 90.62 117 ARG A N 1
ATOM 893 C CA . ARG A 1 117 ? 14.802 -2.997 -17.881 1.00 90.62 117 ARG A CA 1
ATOM 894 C C . ARG A 1 117 ? 16.143 -3.688 -18.109 1.00 90.62 117 ARG A C 1
ATOM 896 O O . ARG A 1 117 ? 16.767 -3.406 -19.125 1.00 90.62 117 ARG A O 1
ATOM 903 N N . LYS A 1 118 ? 16.546 -4.611 -17.227 1.00 93.12 118 LYS A N 1
ATOM 904 C CA . LYS A 1 118 ? 17.779 -5.414 -17.348 1.00 93.12 118 LYS A CA 1
ATOM 905 C C . LYS A 1 118 ? 17.786 -6.243 -18.641 1.00 93.12 118 LYS A C 1
ATOM 907 O O . LYS A 1 118 ? 18.778 -6.241 -19.364 1.00 93.12 118 LYS A O 1
ATOM 912 N N . ARG A 1 119 ? 16.658 -6.875 -18.995 1.00 94.19 119 ARG A N 1
ATOM 913 C CA . ARG A 1 119 ? 16.509 -7.604 -20.272 1.00 94.19 119 ARG A CA 1
ATOM 914 C C . ARG A 1 119 ? 16.604 -6.679 -21.489 1.00 94.19 119 ARG A C 1
ATOM 916 O O . ARG A 1 119 ? 17.289 -7.012 -22.451 1.00 94.19 119 ARG A O 1
ATOM 923 N N . ILE A 1 120 ? 15.951 -5.512 -21.453 1.00 92.50 120 ILE A N 1
ATOM 924 C CA . ILE A 1 120 ? 16.006 -4.529 -22.548 1.00 92.50 120 ILE A CA 1
ATOM 925 C C . ILE A 1 120 ? 17.430 -3.987 -22.726 1.00 92.50 120 ILE A C 1
ATOM 927 O O . ILE A 1 120 ? 17.908 -3.940 -23.859 1.00 92.50 120 ILE A O 1
ATOM 931 N N . SER A 1 121 ? 18.127 -3.616 -21.645 1.00 91.94 121 SER A N 1
ATOM 932 C CA . SER A 1 121 ? 19.497 -3.100 -21.737 1.00 91.94 121 SER A CA 1
ATOM 933 C C . SER A 1 121 ? 20.455 -4.157 -22.292 1.00 91.94 121 SER A C 1
ATOM 935 O O . SER A 1 121 ? 21.155 -3.870 -23.264 1.00 91.94 121 SER A O 1
ATOM 937 N N . GLN A 1 122 ? 20.408 -5.392 -21.782 1.00 92.62 122 GLN A N 1
ATOM 938 C CA . GLN A 1 122 ? 21.211 -6.516 -22.280 1.00 92.62 122 GLN A CA 1
ATOM 939 C C . GLN A 1 122 ? 20.952 -6.796 -23.770 1.00 92.62 122 GLN A C 1
ATOM 941 O O . GLN A 1 122 ? 21.892 -6.824 -24.566 1.00 92.62 122 GLN A O 1
ATOM 946 N N . ALA A 1 123 ? 19.684 -6.915 -24.177 1.00 92.06 123 ALA A N 1
ATOM 947 C CA . ALA A 1 123 ? 19.319 -7.135 -25.577 1.00 92.06 123 ALA A CA 1
ATOM 948 C C . ALA A 1 123 ? 19.740 -5.967 -26.486 1.00 92.06 123 ALA A C 1
ATOM 950 O O . ALA A 1 123 ? 20.112 -6.184 -27.638 1.00 92.06 123 ALA A O 1
ATOM 951 N N . SER A 1 124 ? 19.698 -4.727 -25.988 1.00 89.56 124 SER A N 1
ATOM 952 C CA . SER A 1 124 ? 20.135 -3.551 -26.748 1.00 89.56 124 SER A CA 1
ATOM 953 C C . SER A 1 124 ? 21.657 -3.477 -26.908 1.00 89.56 124 SER A C 1
ATOM 955 O O . SER A 1 124 ? 22.120 -3.089 -27.976 1.00 89.56 124 SER A O 1
ATOM 957 N N . ALA A 1 125 ? 22.428 -3.920 -25.909 1.00 88.75 125 ALA A N 1
ATOM 958 C CA . ALA A 1 125 ? 23.888 -3.992 -25.974 1.00 88.75 125 ALA A CA 1
ATOM 959 C C . ALA A 1 125 ? 24.386 -5.113 -26.908 1.00 88.75 125 ALA A C 1
ATOM 961 O O . ALA A 1 125 ? 25.394 -4.943 -27.589 1.00 88.75 125 ALA A O 1
ATOM 962 N N . MET A 1 126 ? 23.666 -6.239 -26.979 1.00 86.75 126 MET A N 1
ATOM 963 C CA . MET A 1 126 ? 23.988 -7.358 -27.881 1.00 86.75 126 MET A CA 1
ATOM 964 C C . MET A 1 126 ? 23.645 -7.079 -29.354 1.00 86.75 126 MET A C 1
ATOM 966 O O . MET A 1 126 ? 24.202 -7.713 -30.250 1.00 86.75 126 MET A O 1
ATOM 970 N N . ARG A 1 127 ? 22.748 -6.125 -29.636 1.00 84.38 127 ARG A N 1
ATOM 971 C CA . ARG A 1 127 ? 22.443 -5.682 -31.005 1.00 84.38 127 ARG A CA 1
ATOM 972 C C . ARG A 1 127 ? 23.613 -4.863 -31.551 1.00 84.38 127 ARG A C 1
ATOM 974 O O . ARG A 1 127 ? 23.660 -3.647 -31.382 1.00 84.38 127 ARG A O 1
ATOM 981 N N . GLN A 1 128 ? 24.541 -5.535 -32.234 1.00 72.62 128 GLN A N 1
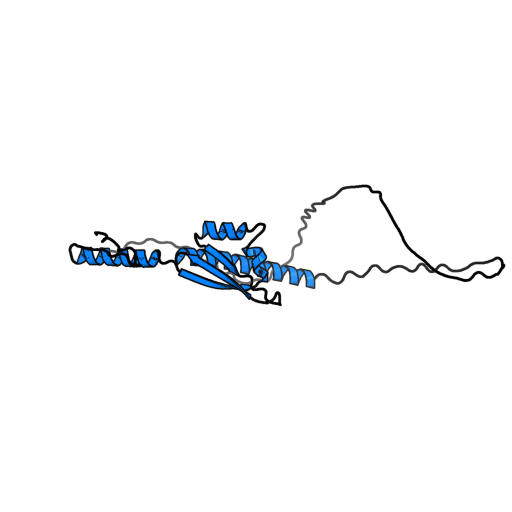ATOM 982 C CA . GLN A 1 128 ? 25.645 -4.882 -32.940 1.00 72.62 128 GLN A CA 1
ATOM 983 C C . GLN A 1 128 ? 25.138 -3.754 -33.854 1.00 72.62 128 GLN A C 1
ATOM 985 O O . GLN A 1 128 ? 24.052 -3.843 -34.440 1.00 72.62 128 GLN A O 1
ATOM 990 N N . LYS A 1 129 ? 25.946 -2.693 -33.994 1.00 63.84 129 LYS A N 1
ATOM 991 C CA . LYS A 1 129 ? 25.668 -1.580 -34.911 1.00 63.84 129 LYS A CA 1
ATOM 992 C C . LYS A 1 129 ? 25.408 -2.131 -36.312 1.00 63.84 129 LYS A C 1
ATOM 994 O O . LYS A 1 129 ? 26.333 -2.600 -36.971 1.00 63.84 129 LYS A O 1
ATOM 999 N N . ARG A 1 130 ? 24.163 -2.021 -36.784 1.00 63.41 130 ARG A N 1
ATOM 1000 C CA . ARG A 1 130 ? 23.845 -2.204 -38.204 1.00 63.41 130 ARG A CA 1
ATOM 1001 C C . ARG A 1 130 ? 24.741 -1.255 -38.999 1.00 63.41 130 ARG A C 1
ATOM 1003 O O . ARG A 1 130 ? 24.764 -0.059 -38.704 1.00 63.41 130 ARG A O 1
ATOM 1010 N N . LYS A 1 131 ? 25.493 -1.799 -39.961 1.00 57.62 131 LYS A N 1
ATOM 1011 C CA . LYS A 1 131 ? 26.300 -1.009 -40.898 1.00 57.62 131 LYS A CA 1
ATOM 1012 C C . LYS A 1 131 ? 25.355 0.025 -41.541 1.00 57.62 131 LYS A C 1
ATOM 1014 O O . LYS A 1 131 ? 24.271 -0.383 -41.971 1.00 57.62 131 LYS A O 1
ATOM 1019 N N . PRO A 1 132 ? 25.674 1.333 -41.554 1.00 60.84 132 PRO A N 1
ATOM 1020 C CA . PRO A 1 132 ? 24.878 2.277 -42.333 1.00 60.84 132 PRO A CA 1
ATOM 1021 C C . PRO A 1 132 ? 24.891 1.823 -43.801 1.00 60.84 132 PRO A C 1
ATOM 1023 O O . PRO A 1 132 ? 25.896 1.246 -44.227 1.00 60.84 132 PRO A O 1
ATOM 1026 N N . PRO A 1 133 ? 23.806 2.034 -44.568 1.00 58.22 133 PRO A N 1
ATOM 1027 C CA . PRO A 1 133 ? 23.802 1.685 -45.981 1.00 58.22 133 PRO A CA 1
ATOM 1028 C C . PRO A 1 133 ? 24.935 2.439 -46.683 1.00 58.22 133 PRO A C 1
ATOM 1030 O O . PRO A 1 133 ? 24.996 3.668 -46.635 1.00 58.22 133 PRO A O 1
ATOM 1033 N N . GLU A 1 134 ? 25.852 1.694 -47.297 1.00 49.41 134 GLU A N 1
ATOM 1034 C CA . GLU A 1 134 ? 26.885 2.263 -48.154 1.00 49.41 134 GLU A CA 1
ATOM 1035 C C . GLU A 1 134 ? 26.201 2.805 -49.408 1.00 49.41 134 GLU A C 1
ATOM 1037 O O . GLU A 1 134 ? 25.714 2.048 -50.245 1.00 49.41 134 GLU A O 1
ATOM 1042 N N . THR A 1 135 ? 26.128 4.132 -49.522 1.00 55.88 135 THR A N 1
ATOM 1043 C CA . THR A 1 135 ? 25.702 4.792 -50.756 1.00 55.88 135 THR A CA 1
ATOM 1044 C C . THR A 1 135 ? 26.768 4.543 -51.818 1.00 55.88 135 THR A C 1
ATOM 1046 O O . THR A 1 135 ? 27.764 5.267 -51.875 1.00 55.88 135 THR A O 1
ATOM 1049 N N . GLU A 1 136 ? 26.580 3.516 -52.648 1.00 50.50 136 GLU A N 1
ATOM 1050 C CA . GLU A 1 136 ? 27.459 3.244 -53.784 1.00 50.50 136 GLU A CA 1
ATOM 1051 C C . GLU A 1 136 ? 27.473 4.445 -54.739 1.00 50.50 136 GLU A C 1
ATOM 1053 O O . GLU A 1 136 ? 26.517 4.719 -55.468 1.00 50.50 136 GLU A O 1
ATOM 1058 N N . GLN A 1 137 ? 28.585 5.179 -54.739 1.00 52.28 137 GLN A N 1
ATOM 1059 C CA . GLN A 1 137 ? 28.845 6.213 -55.730 1.00 52.28 137 GLN A CA 1
ATOM 1060 C C . GLN A 1 137 ? 29.215 5.536 -57.052 1.00 52.28 137 GLN A C 1
ATOM 1062 O O . GLN A 1 137 ? 30.374 5.189 -57.290 1.00 52.28 137 GLN A O 1
ATOM 1067 N N . PHE A 1 138 ? 28.222 5.355 -57.925 1.00 45.34 138 PHE A N 1
ATOM 1068 C CA . PHE A 1 138 ? 28.447 4.930 -59.304 1.00 45.34 138 PHE A CA 1
ATOM 1069 C C . PHE A 1 138 ? 29.267 5.985 -60.060 1.00 45.34 138 PHE A C 1
ATOM 1071 O O . PHE A 1 138 ? 28.739 6.962 -60.594 1.00 45.34 138 PHE A O 1
ATOM 1078 N N . ASN A 1 139 ? 30.579 5.765 -60.123 1.00 48.75 139 ASN A N 1
ATOM 1079 C CA . ASN A 1 139 ? 31.476 6.501 -61.003 1.00 48.75 139 ASN A CA 1
ATOM 1080 C C . ASN A 1 139 ? 31.092 6.230 -62.464 1.00 48.75 139 ASN A C 1
ATOM 1082 O O . ASN A 1 139 ? 31.144 5.087 -62.917 1.00 48.75 139 ASN A O 1
ATOM 1086 N N . LYS A 1 140 ? 30.747 7.279 -63.219 1.00 45.38 140 LYS A N 1
ATOM 1087 C CA . LYS A 1 140 ? 30.503 7.195 -64.665 1.00 45.38 140 LYS A CA 1
ATOM 1088 C C . LYS A 1 140 ? 31.501 8.081 -65.411 1.00 45.38 140 LYS A C 1
ATOM 1090 O O . LYS A 1 140 ? 31.462 9.301 -65.287 1.00 45.38 140 LYS A O 1
ATOM 1095 N N . ALA A 1 141 ? 32.403 7.458 -66.165 1.00 47.47 141 ALA A N 1
ATOM 1096 C CA . ALA A 1 141 ? 33.408 8.142 -66.977 1.00 47.47 141 ALA A CA 1
ATOM 1097 C C . ALA A 1 141 ? 32.879 8.493 -68.387 1.00 47.47 141 ALA A C 1
ATOM 1099 O O . ALA A 1 141 ? 32.040 7.756 -68.892 1.00 47.47 141 ALA A O 1
ATOM 1100 N N . GLN A 1 142 ? 33.403 9.599 -68.956 1.00 40.38 142 GLN A N 1
ATOM 1101 C CA . GLN A 1 142 ? 33.580 9.998 -70.385 1.00 40.38 142 GLN A CA 1
ATOM 1102 C C . GLN A 1 142 ? 32.498 9.591 -71.423 1.00 40.38 142 GLN A C 1
ATOM 1104 O O . GLN A 1 142 ? 32.112 8.436 -71.502 1.00 40.38 142 GLN A O 1
ATOM 1109 N N . GLY A 1 143 ? 32.009 10.421 -72.357 1.00 34.28 143 GLY A N 1
ATOM 1110 C CA . GLY A 1 143 ? 32.307 11.765 -72.912 1.00 34.28 143 GLY A CA 1
ATOM 1111 C C . GLY A 1 143 ? 31.637 11.820 -74.320 1.00 34.28 143 GLY A C 1
ATOM 1112 O O . GLY A 1 143 ? 30.833 10.925 -74.589 1.00 34.28 143 GLY A O 1
ATOM 1113 N N . PRO A 1 144 ? 32.005 12.689 -75.288 1.00 51.72 144 PRO A N 1
ATOM 1114 C CA . PRO A 1 144 ? 32.395 14.110 -75.265 1.00 51.72 144 PRO A CA 1
ATOM 1115 C C . PRO A 1 144 ? 31.486 14.988 -76.194 1.00 51.72 144 PRO A C 1
ATOM 1117 O O . PRO A 1 144 ? 30.549 14.463 -76.781 1.00 51.72 144 PRO A O 1
ATOM 1120 N N . GLU A 1 145 ? 31.828 16.281 -76.384 1.00 41.53 145 GLU A N 1
ATOM 1121 C CA . GLU A 1 145 ? 31.351 17.196 -77.469 1.00 41.53 145 GLU A CA 1
ATOM 1122 C C . GLU A 1 145 ? 29.845 17.587 -77.471 1.00 41.53 145 GLU A C 1
ATOM 1124 O O . GLU A 1 145 ? 28.986 16.791 -77.125 1.00 41.53 145 GLU A O 1
ATOM 1129 N N . ASN A 1 146 ? 29.359 18.783 -77.835 1.00 38.03 146 ASN A N 1
ATOM 1130 C CA . ASN A 1 146 ? 29.873 20.153 -78.060 1.00 38.03 146 ASN A CA 1
ATOM 1131 C C . ASN A 1 146 ? 28.718 21.122 -77.634 1.00 38.03 146 ASN A C 1
ATOM 1133 O O . ASN A 1 146 ? 27.646 20.655 -77.257 1.00 38.03 146 ASN A O 1
ATOM 1137 N N . GLU A 1 147 ? 28.784 22.458 -77.612 1.00 42.34 147 GLU A N 1
ATOM 1138 C CA . GLU A 1 147 ? 29.742 23.439 -78.150 1.00 42.34 147 GLU A CA 1
ATOM 1139 C C . GLU A 1 147 ? 29.931 24.614 -77.142 1.00 42.34 147 GLU A C 1
ATOM 1141 O O . GLU A 1 147 ? 30.129 24.357 -75.953 1.00 42.34 147 GLU A O 1
ATOM 1146 N N . LEU A 1 148 ? 29.891 25.896 -77.555 1.00 42.56 148 LEU A N 1
ATOM 1147 C CA . LEU A 1 148 ? 30.130 27.054 -76.678 1.00 42.56 148 LEU A CA 1
ATOM 1148 C C . LEU A 1 148 ? 29.360 28.311 -77.120 1.00 42.56 148 LEU A C 1
ATOM 1150 O O . LEU A 1 148 ? 29.713 28.924 -78.121 1.00 42.56 148 LEU A O 1
ATOM 1154 N N . LEU A 1 149 ? 28.427 28.800 -76.292 1.00 43.12 149 LEU A N 1
ATOM 1155 C CA . LEU A 1 149 ? 28.016 30.213 -76.297 1.00 43.12 149 LEU A CA 1
ATOM 1156 C C . LEU A 1 149 ? 27.852 30.754 -74.869 1.00 43.12 149 LEU A C 1
ATOM 1158 O O . LEU A 1 149 ? 27.093 30.240 -74.052 1.00 43.12 149 LEU A O 1
ATOM 1162 N N . LYS A 1 150 ? 28.599 31.823 -74.582 1.00 32.72 150 LYS A N 1
ATOM 1163 C CA . LYS A 1 150 ? 28.528 32.623 -73.351 1.00 32.72 150 LYS A CA 1
ATOM 1164 C C . LYS A 1 150 ? 27.475 33.727 -73.528 1.00 32.72 150 LYS A C 1
ATOM 1166 O O . LYS A 1 150 ? 27.375 34.257 -74.629 1.00 32.72 150 LYS A O 1
ATOM 1171 N N . LEU A 1 151 ? 26.831 34.173 -72.441 1.00 39.06 151 LEU A N 1
ATOM 1172 C CA . LEU A 1 151 ? 27.038 35.513 -71.839 1.00 39.06 151 LEU A CA 1
ATOM 1173 C C . LEU A 1 151 ? 25.940 35.904 -70.815 1.00 39.06 151 LEU A C 1
ATOM 1175 O O . LEU A 1 151 ? 24.764 35.939 -71.138 1.00 39.06 151 LEU A O 1
ATOM 1179 N N . ASN A 1 152 ? 26.407 36.308 -69.626 1.00 29.81 152 ASN A N 1
ATOM 1180 C CA . ASN A 1 152 ? 25.921 37.370 -68.719 1.00 29.81 152 ASN A CA 1
ATOM 1181 C C . ASN A 1 152 ? 24.440 37.460 -68.264 1.00 29.81 152 ASN A C 1
ATOM 1183 O O . ASN A 1 152 ? 23.542 37.714 -69.055 1.00 29.81 152 ASN A O 1
ATOM 1187 N N . GLY A 1 153 ? 24.235 37.490 -66.934 1.00 37.53 153 GLY A N 1
ATOM 1188 C CA . GLY A 1 153 ? 22.945 37.804 -66.286 1.00 37.53 153 GLY A CA 1
ATOM 1189 C C . GLY A 1 153 ? 22.804 37.248 -64.856 1.00 37.53 153 GLY A C 1
ATOM 1190 O O . GLY A 1 153 ? 22.005 36.350 -64.648 1.00 37.53 153 GLY A O 1
ATOM 1191 N N . LYS A 1 154 ? 23.758 37.480 -63.940 1.00 37.56 154 LYS A N 1
ATOM 1192 C CA . LYS A 1 154 ? 23.638 38.364 -62.748 1.00 37.56 154 LYS A CA 1
ATOM 1193 C C . LYS A 1 154 ? 22.259 38.463 -62.049 1.00 37.56 154 LYS A C 1
ATOM 1195 O O . LYS A 1 154 ? 21.250 38.697 -62.698 1.00 37.56 154 LYS A O 1
ATOM 1200 N N . ASP A 1 155 ? 22.336 38.423 -60.711 1.00 34.06 155 ASP A N 1
ATOM 1201 C CA . ASP A 1 155 ? 21.328 38.774 -59.690 1.00 34.06 155 ASP A CA 1
ATOM 1202 C C . ASP A 1 155 ? 20.147 37.783 -59.543 1.00 34.06 155 ASP A C 1
ATOM 1204 O O . ASP A 1 155 ? 19.324 37.628 -60.432 1.00 34.06 155 ASP A O 1
ATOM 1208 N N . LEU A 1 156 ? 20.144 36.902 -58.530 1.00 37.34 156 LEU A N 1
ATOM 1209 C CA . LEU A 1 156 ? 19.855 37.100 -57.089 1.00 37.34 156 LEU A CA 1
ATOM 1210 C C . LEU A 1 156 ? 18.357 36.957 -56.733 1.00 37.34 156 LEU A C 1
ATOM 1212 O O . LEU A 1 156 ? 17.486 37.470 -57.418 1.00 37.34 156 LEU A O 1
ATOM 1216 N N . LEU A 1 157 ? 18.129 36.364 -55.550 1.00 33.91 157 LEU A N 1
ATOM 1217 C CA . LEU A 1 157 ? 16.916 36.428 -54.716 1.00 33.91 157 LEU A CA 1
ATOM 1218 C C . LEU A 1 157 ? 15.768 35.418 -54.984 1.00 33.91 157 LEU A C 1
ATOM 1220 O O . LEU A 1 157 ? 14.829 35.650 -55.734 1.00 33.91 157 LEU A O 1
ATOM 1224 N N . SER A 1 158 ? 15.802 34.325 -54.212 1.00 35.56 158 SER A N 1
ATOM 1225 C CA . SER A 1 158 ? 14.633 33.580 -53.697 1.00 35.56 158 SER A CA 1
ATOM 1226 C C . SER A 1 158 ? 13.620 34.521 -53.009 1.00 35.56 158 SER A C 1
ATOM 1228 O O . SER A 1 158 ? 14.107 35.456 -52.363 1.00 35.56 158 SER A O 1
ATOM 1230 N N . PRO A 1 159 ? 12.285 34.264 -52.968 1.00 41.56 159 PRO A N 1
ATOM 1231 C CA . PRO A 1 159 ? 11.774 33.227 -52.043 1.00 41.56 159 PRO A CA 1
ATOM 1232 C C . PRO A 1 159 ? 10.364 32.610 -52.305 1.00 41.56 159 PRO A C 1
ATOM 1234 O O . PRO A 1 159 ? 9.597 33.068 -53.141 1.00 41.56 159 PRO A O 1
ATOM 1237 N N . LEU A 1 160 ? 10.008 31.676 -51.402 1.00 29.12 160 LEU A N 1
ATOM 1238 C CA . LEU A 1 160 ? 8.672 31.450 -50.799 1.00 29.12 160 LEU A CA 1
ATOM 1239 C C . LEU A 1 160 ? 7.585 30.604 -51.514 1.00 29.12 160 LEU A C 1
ATOM 1241 O O . LEU A 1 160 ? 7.290 30.808 -52.684 1.00 29.12 160 LEU A O 1
ATOM 1245 N N . THR A 1 161 ? 6.861 29.821 -50.682 1.00 30.52 161 THR A N 1
ATOM 1246 C CA . THR A 1 161 ? 5.452 29.342 -50.827 1.00 30.52 161 THR A CA 1
ATOM 1247 C C . THR A 1 161 ? 5.093 28.407 -52.008 1.00 30.52 161 THR A C 1
ATOM 1249 O O . THR A 1 161 ? 5.622 28.548 -53.097 1.00 30.52 161 THR A O 1
ATOM 1252 N N . GLU A 1 162 ? 4.158 27.447 -51.922 1.00 32.06 162 GLU A N 1
ATOM 1253 C CA . GLU A 1 162 ? 3.467 26.733 -50.819 1.00 32.06 162 GLU A CA 1
ATOM 1254 C C . GLU A 1 162 ? 2.632 25.577 -51.442 1.00 32.06 162 GLU A C 1
ATOM 1256 O O . GLU A 1 162 ? 2.362 25.636 -52.638 1.00 32.06 162 GLU A O 1
ATOM 1261 N N . LEU A 1 163 ? 2.121 24.624 -50.634 1.00 33.84 163 LEU A N 1
ATOM 1262 C CA . LEU A 1 163 ? 0.990 23.711 -50.963 1.00 33.84 163 LEU A CA 1
ATOM 1263 C C . LEU A 1 163 ? 1.228 22.643 -52.085 1.00 33.84 163 LEU A C 1
ATOM 1265 O O . LEU A 1 163 ? 2.041 22.838 -52.974 1.00 33.84 163 LEU A O 1
ATOM 1269 N N . LYS A 1 164 ? 0.545 21.481 -52.163 1.00 29.19 164 LYS A N 1
ATOM 1270 C CA . LYS A 1 164 ? -0.259 20.665 -51.212 1.00 29.19 164 LYS A CA 1
ATOM 1271 C C . LYS A 1 164 ? -0.701 19.342 -51.899 1.00 29.19 164 LYS A C 1
ATOM 1273 O O . LYS A 1 164 ? -1.021 19.389 -53.078 1.00 29.19 164 LYS A O 1
ATOM 1278 N N . GLN A 1 165 ? -0.840 18.242 -51.129 1.00 31.48 165 GLN A N 1
ATOM 1279 C CA . GLN A 1 165 ? -1.523 16.964 -51.492 1.00 31.48 165 GLN A CA 1
ATOM 1280 C C . GLN A 1 165 ? -0.893 16.149 -52.664 1.00 31.48 165 GLN A C 1
ATOM 1282 O O . GLN A 1 165 ? -0.053 16.671 -53.381 1.00 31.48 165 GLN A O 1
ATOM 1287 N N . GLU A 1 166 ? -1.120 14.841 -52.883 1.00 31.20 166 GLU A N 1
ATOM 1288 C CA . GLU A 1 166 ? -2.166 13.862 -52.487 1.00 31.20 166 GLU A CA 1
ATOM 1289 C C . GLU A 1 166 ? -1.573 12.501 -51.999 1.00 31.20 166 GLU A C 1
ATOM 1291 O O . GLU A 1 166 ? -0.357 12.323 -51.966 1.00 31.20 166 GLU A O 1
ATOM 1296 N N . GLY A 1 167 ? -2.430 11.542 -51.597 1.00 30.77 167 GLY A N 1
ATOM 1297 C CA . GLY A 1 167 ? -2.065 10.150 -51.223 1.00 30.77 167 GLY A CA 1
ATOM 1298 C C . GLY A 1 167 ? -1.777 9.193 -52.413 1.00 30.77 167 GLY A C 1
ATOM 1299 O O . GLY A 1 167 ? -1.511 9.695 -53.504 1.00 30.77 167 GLY A O 1
ATOM 1300 N N . PRO A 1 168 ? -1.843 7.836 -52.272 1.00 42.38 168 PRO A N 1
ATOM 1301 C CA . PRO A 1 168 ? -2.732 7.093 -51.363 1.00 42.38 168 PRO A CA 1
ATOM 1302 C C . PRO A 1 168 ? -2.129 5.877 -50.598 1.00 42.38 168 PRO A C 1
ATOM 1304 O O . PRO A 1 168 ? -0.942 5.574 -50.622 1.00 42.38 168 PRO A O 1
ATOM 1307 N N . VAL A 1 169 ? -3.039 5.195 -49.895 1.00 35.34 169 VAL A N 1
ATOM 1308 C CA . VAL A 1 169 ? -2.931 4.004 -49.029 1.00 35.34 169 VAL A CA 1
ATOM 1309 C C . VAL A 1 169 ? -2.531 2.699 -49.746 1.00 35.34 169 VAL A C 1
ATOM 1311 O O . VAL A 1 169 ? -3.139 2.37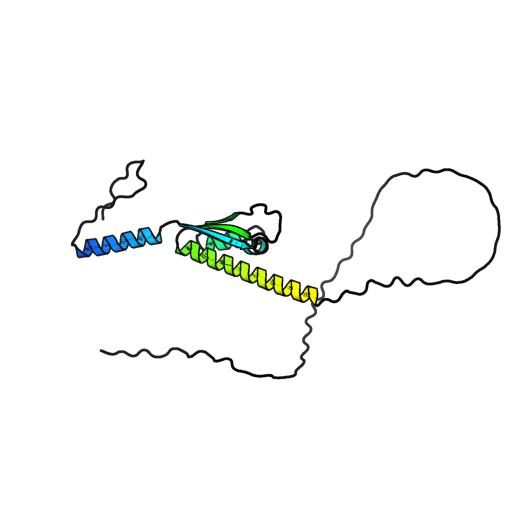3 -50.757 1.00 35.34 169 VAL A O 1
ATOM 1314 N N . THR A 1 170 ? -1.690 1.876 -49.096 1.00 35.00 170 THR A N 1
ATOM 1315 C CA . THR A 1 170 ? -1.807 0.389 -48.994 1.00 35.00 170 THR A CA 1
ATOM 1316 C C . THR A 1 170 ? -0.988 -0.085 -47.781 1.00 35.00 170 THR A C 1
ATOM 1318 O O . THR A 1 170 ? 0.217 0.128 -47.754 1.00 35.00 170 THR A O 1
ATOM 1321 N N . VAL A 1 171 ? -1.587 -0.419 -46.631 1.00 34.09 171 VAL A N 1
ATOM 1322 C CA . VAL A 1 171 ? -2.073 -1.743 -46.159 1.00 34.09 171 VAL A CA 1
ATOM 1323 C C . VAL A 1 171 ? -1.121 -2.950 -46.275 1.00 34.09 171 VAL A C 1
ATOM 1325 O O . VAL A 1 171 ? -0.676 -3.311 -47.356 1.00 34.09 171 VAL A O 1
ATOM 1328 N N . ASN A 1 172 ? -0.996 -3.634 -45.128 1.00 33.59 172 ASN A N 1
ATOM 1329 C CA . ASN A 1 172 ? -0.491 -4.992 -44.869 1.00 33.59 172 ASN A CA 1
ATOM 1330 C C . ASN A 1 172 ? 1.040 -5.231 -44.962 1.00 33.59 172 ASN A C 1
ATOM 1332 O O . ASN A 1 172 ? 1.735 -4.613 -45.753 1.00 33.59 172 ASN A O 1
ATOM 1336 N N . GLY A 1 173 ? 1.627 -6.117 -44.143 1.00 33.09 173 GLY A N 1
ATOM 1337 C CA . GLY A 1 173 ? 0.986 -7.053 -43.208 1.00 33.09 173 GLY A CA 1
ATOM 1338 C C . GLY A 1 173 ? 1.839 -7.447 -41.999 1.00 33.09 173 GLY A C 1
ATOM 1339 O O . GLY A 1 173 ? 3.064 -7.385 -42.016 1.00 33.09 173 GLY A O 1
ATOM 1340 N N . PHE A 1 174 ? 1.131 -7.868 -40.951 1.00 41.25 174 PHE A N 1
ATOM 1341 C CA . PHE A 1 174 ? 1.647 -8.708 -39.873 1.00 41.25 174 PHE A CA 1
ATOM 1342 C C . PHE A 1 174 ? 2.108 -10.043 -40.481 1.00 41.25 174 PHE A C 1
ATOM 1344 O O . PHE A 1 174 ? 1.371 -10.625 -41.277 1.00 41.25 174 PHE A O 1
ATOM 1351 N N . THR A 1 175 ? 3.278 -10.547 -40.094 1.00 39.91 175 THR A N 1
ATOM 1352 C CA . THR A 1 175 ? 3.664 -11.944 -40.337 1.00 39.91 175 THR A CA 1
ATOM 1353 C C . THR A 1 175 ? 4.053 -12.568 -39.008 1.00 39.91 175 THR A C 1
ATOM 1355 O O . THR A 1 175 ? 5.148 -12.325 -38.495 1.00 39.91 175 THR A O 1
ATOM 1358 N N . ASP A 1 176 ? 3.132 -13.347 -38.447 1.00 36.22 176 ASP A N 1
ATOM 1359 C CA . ASP A 1 176 ? 3.443 -14.281 -37.374 1.00 36.22 176 ASP A CA 1
ATOM 1360 C C . ASP A 1 176 ? 4.365 -15.368 -37.935 1.00 36.22 176 ASP A C 1
ATOM 1362 O O . ASP A 1 176 ? 3.948 -16.169 -38.770 1.00 36.22 176 ASP A O 1
ATOM 1366 N N . ASN A 1 177 ? 5.610 -15.407 -37.464 1.00 38.38 177 ASN A N 1
ATOM 1367 C CA . ASN A 1 177 ? 6.519 -16.520 -37.713 1.00 38.38 177 ASN A CA 1
ATOM 1368 C C . ASN A 1 177 ? 6.659 -17.346 -36.435 1.00 38.38 177 ASN A C 1
ATOM 1370 O O . ASN A 1 177 ? 7.472 -17.061 -35.553 1.00 38.38 177 ASN A O 1
ATOM 1374 N N . SER A 1 178 ? 5.837 -18.386 -36.351 1.00 42.75 178 SER A N 1
ATOM 1375 C CA . SER A 1 178 ? 6.086 -19.538 -35.496 1.00 42.75 178 SER A CA 1
ATOM 1376 C C . SER A 1 178 ? 7.179 -20.399 -36.133 1.00 42.75 178 SER A C 1
ATOM 1378 O O . SER A 1 178 ? 6.877 -21.240 -36.977 1.00 42.75 178 SER A O 1
ATOM 1380 N N . ASP A 1 179 ? 8.433 -20.210 -35.727 1.00 40.44 179 ASP A N 1
ATOM 1381 C CA . ASP A 1 179 ? 9.528 -21.091 -36.136 1.00 40.44 179 ASP A CA 1
ATOM 1382 C C . ASP A 1 179 ? 9.898 -22.047 -34.996 1.00 40.44 179 ASP A C 1
ATOM 1384 O O . ASP A 1 179 ? 10.652 -21.731 -34.073 1.00 40.44 179 ASP A O 1
ATOM 1388 N N . THR A 1 180 ? 9.326 -23.249 -35.073 1.00 44.34 180 THR A N 1
ATOM 1389 C CA . THR A 1 180 ? 9.811 -24.431 -34.362 1.00 44.34 180 THR A CA 1
ATOM 1390 C C . THR A 1 180 ? 11.104 -24.893 -35.028 1.00 44.34 180 THR A C 1
ATOM 1392 O O . THR A 1 180 ? 11.072 -25.402 -36.145 1.00 44.34 180 THR A O 1
ATOM 1395 N N . ALA A 1 181 ? 12.234 -24.766 -34.337 1.00 42.81 181 ALA A N 1
ATOM 1396 C CA . ALA A 1 181 ? 13.476 -25.416 -34.735 1.00 42.81 181 ALA A CA 1
ATOM 1397 C C . ALA A 1 181 ? 14.224 -25.906 -33.493 1.00 42.81 181 ALA A C 1
ATOM 1399 O O . ALA A 1 181 ? 14.708 -25.120 -32.678 1.00 42.81 181 ALA A O 1
ATOM 1400 N N . GLU A 1 182 ? 14.296 -27.225 -33.353 1.00 43.16 182 GLU A N 1
ATOM 1401 C CA . GLU A 1 182 ? 15.156 -27.886 -32.381 1.00 43.16 182 GLU A CA 1
ATOM 1402 C C . GLU A 1 182 ? 16.626 -27.647 -32.750 1.00 43.16 182 GLU A C 1
ATOM 1404 O O . GLU A 1 182 ? 17.005 -27.767 -33.916 1.00 43.16 182 GLU A O 1
ATOM 1409 N N . ASN A 1 183 ? 17.490 -27.426 -31.759 1.00 37.22 183 ASN A N 1
ATOM 1410 C CA . ASN A 1 183 ? 18.810 -28.043 -31.819 1.00 37.22 183 ASN A CA 1
ATOM 1411 C C . ASN A 1 183 ? 19.298 -28.422 -30.418 1.00 37.22 183 ASN A C 1
ATOM 1413 O O . ASN A 1 183 ? 18.980 -27.770 -29.424 1.00 37.22 183 ASN A O 1
ATOM 1417 N N . SER A 1 184 ? 20.030 -29.527 -30.371 1.00 42.91 184 SER A N 1
ATOM 1418 C CA . SER A 1 184 ? 20.467 -30.229 -29.170 1.00 42.91 184 SER A CA 1
ATOM 1419 C C . SER A 1 184 ? 21.899 -29.838 -28.771 1.00 42.91 184 SER A C 1
ATOM 1421 O O . SER A 1 184 ? 22.539 -29.035 -29.446 1.00 42.91 184 SER A O 1
ATOM 1423 N N . LEU A 1 185 ? 22.414 -30.521 -27.738 1.00 42.28 185 LEU A N 1
ATOM 1424 C CA . LEU A 1 185 ? 23.762 -30.454 -27.143 1.00 42.28 185 LEU A CA 1
ATOM 1425 C C . LEU A 1 185 ? 23.998 -29.321 -26.118 1.00 42.28 185 LEU A C 1
ATOM 1427 O O . LEU A 1 185 ? 23.675 -28.170 -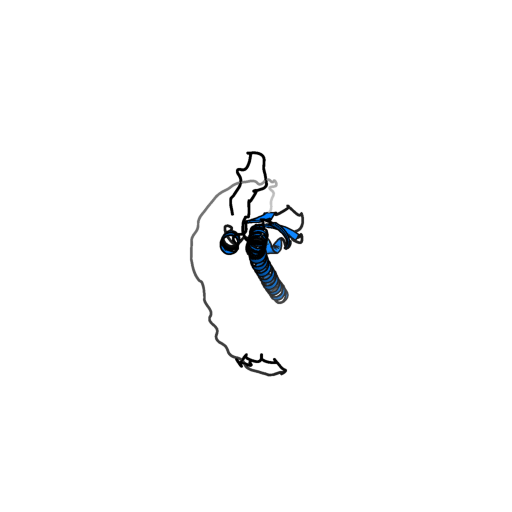26.375 1.00 42.28 185 LEU A O 1
ATOM 1431 N N . LYS A 1 186 ? 24.659 -29.566 -24.977 1.00 37.00 186 LYS A N 1
ATOM 1432 C CA . LYS A 1 186 ? 24.802 -30.804 -24.179 1.00 37.00 186 LYS A CA 1
ATOM 1433 C C . LYS A 1 186 ? 25.207 -30.402 -22.744 1.00 37.00 186 LYS A C 1
ATOM 1435 O O . LYS A 1 186 ? 25.933 -29.432 -22.582 1.00 37.00 186 LYS A O 1
ATOM 1440 N N . SER A 1 187 ? 24.708 -31.147 -21.759 1.00 37.81 187 SER A N 1
ATOM 1441 C CA . SER A 1 187 ? 25.042 -31.156 -20.318 1.00 37.81 187 SER A CA 1
ATOM 1442 C C . SER A 1 187 ? 26.336 -30.463 -19.848 1.00 37.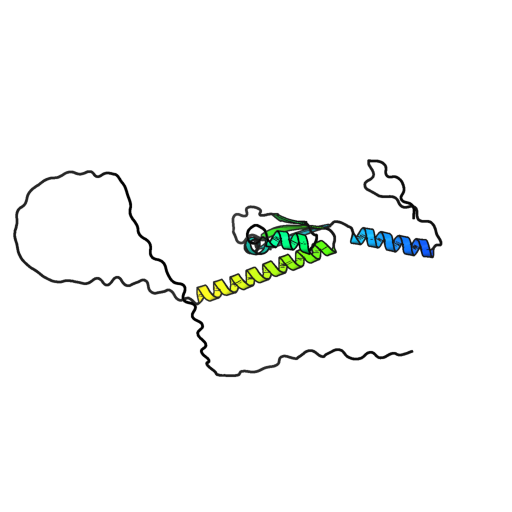81 187 SER A C 1
ATOM 1444 O O . SER A 1 187 ? 27.422 -30.873 -20.253 1.00 37.81 187 SER A O 1
ATOM 1446 N N . GLU A 1 188 ? 26.202 -29.603 -18.835 1.00 46.78 188 GLU A N 1
ATOM 1447 C CA . GLU A 1 188 ? 26.997 -29.712 -17.600 1.00 46.78 188 GLU A CA 1
ATOM 1448 C C . GLU A 1 188 ? 26.032 -29.691 -16.401 1.00 46.78 188 GLU A C 1
ATOM 1450 O O . GLU A 1 188 ? 24.917 -29.168 -16.491 1.00 46.78 188 GLU A O 1
ATOM 1455 N N . GLU A 1 189 ? 26.425 -30.362 -15.325 1.00 44.16 189 GLU A N 1
ATOM 1456 C CA . GLU A 1 189 ? 25.566 -30.832 -14.235 1.00 44.16 189 GLU A CA 1
ATOM 1457 C C . GLU A 1 189 ? 26.006 -30.165 -12.920 1.00 44.16 189 GLU A C 1
ATOM 1459 O O . GLU A 1 189 ? 27.205 -30.077 -12.687 1.00 44.16 189 GLU A O 1
ATOM 1464 N N . GLU A 1 190 ? 25.075 -29.713 -12.064 1.00 45.69 190 GLU A N 1
ATOM 1465 C CA . GLU A 1 190 ? 25.015 -30.168 -10.659 1.00 45.69 190 GLU A CA 1
ATOM 1466 C C . GLU A 1 190 ? 23.816 -29.624 -9.845 1.00 45.69 190 GLU A C 1
ATOM 1468 O O . GLU A 1 190 ? 23.339 -28.503 -10.011 1.00 45.69 190 GLU A O 1
ATOM 1473 N N . GLU A 1 191 ? 23.342 -30.521 -8.979 1.00 40.31 191 GLU A N 1
ATOM 1474 C CA . GLU A 1 191 ? 22.469 -30.426 -7.798 1.00 40.31 191 GLU A CA 1
ATOM 1475 C C . GLU A 1 191 ? 21.482 -29.253 -7.599 1.00 40.31 191 GLU A C 1
ATOM 1477 O O . GLU A 1 191 ? 21.773 -28.207 -7.018 1.00 40.31 191 GLU A O 1
ATOM 1482 N N . VAL A 1 192 ? 20.206 -29.564 -7.861 1.00 35.31 192 VAL A N 1
ATOM 1483 C CA . VAL A 1 192 ? 19.060 -29.014 -7.119 1.00 35.31 192 VAL A CA 1
ATOM 1484 C C . VAL A 1 192 ? 18.617 -30.001 -6.034 1.00 35.31 192 VAL A C 1
ATOM 1486 O O . VAL A 1 192 ? 18.065 -31.056 -6.343 1.00 35.31 192 VAL A O 1
ATOM 1489 N N . LEU A 1 193 ? 18.784 -29.645 -4.755 1.00 41.31 193 LEU A N 1
ATOM 1490 C CA . LEU A 1 193 ? 18.168 -30.394 -3.655 1.00 41.31 193 LEU A CA 1
ATOM 1491 C C . LEU A 1 193 ? 16.655 -30.111 -3.609 1.00 41.31 193 LEU A C 1
ATOM 1493 O O . LEU A 1 193 ? 16.221 -28.987 -3.351 1.00 41.31 193 LEU A O 1
ATOM 1497 N N . SER A 1 194 ? 15.843 -31.136 -3.867 1.00 42.06 194 SER A N 1
ATOM 1498 C CA . SER A 1 194 ? 14.376 -31.064 -3.841 1.00 42.06 194 SER A CA 1
ATOM 1499 C C . SER A 1 194 ? 13.798 -31.056 -2.411 1.00 42.06 194 SER A C 1
ATOM 1501 O O . SER A 1 194 ? 14.400 -31.641 -1.509 1.00 42.06 194 SER A O 1
ATOM 1503 N N . PRO A 1 195 ? 12.614 -30.452 -2.180 1.00 44.66 195 PRO A N 1
ATOM 1504 C CA . PRO A 1 195 ? 12.041 -30.291 -0.842 1.00 44.66 195 PRO A CA 1
ATOM 1505 C C . PRO A 1 195 ? 11.429 -31.584 -0.276 1.00 44.66 195 PRO A C 1
ATOM 1507 O O . PRO A 1 195 ? 10.788 -32.355 -0.990 1.00 44.66 195 PRO A O 1
ATOM 1510 N N . VAL A 1 196 ? 11.554 -31.777 1.040 1.00 42.81 196 VAL A N 1
ATOM 1511 C CA . VAL A 1 196 ? 10.894 -32.872 1.773 1.00 42.81 196 VAL A CA 1
ATOM 1512 C C . VAL A 1 196 ? 9.409 -32.543 1.988 1.00 42.81 196 VAL A C 1
ATOM 1514 O O . VAL A 1 196 ? 9.065 -31.442 2.415 1.00 42.81 196 VAL A O 1
ATOM 1517 N N . SER A 1 197 ? 8.525 -33.501 1.690 1.00 47.91 197 SER A N 1
ATOM 1518 C CA . SER A 1 197 ? 7.067 -33.360 1.857 1.00 47.91 197 SER A CA 1
ATOM 1519 C C . SER A 1 197 ? 6.605 -33.661 3.295 1.00 47.91 197 SER A C 1
ATOM 1521 O O . SER A 1 197 ? 7.195 -34.529 3.938 1.00 47.91 197 SER A O 1
ATOM 1523 N N . PRO A 1 198 ? 5.540 -33.007 3.804 1.00 49.62 198 PRO A N 1
ATOM 1524 C CA . PRO A 1 198 ? 5.095 -33.168 5.189 1.00 49.62 198 PRO A CA 1
ATOM 1525 C C . PRO A 1 198 ? 4.040 -34.275 5.385 1.00 49.62 198 PRO A C 1
ATOM 1527 O O . PRO A 1 198 ? 2.878 -34.128 5.009 1.00 49.62 198 PRO A O 1
ATOM 1530 N N . LEU A 1 199 ? 4.446 -35.341 6.073 1.00 41.66 199 LEU A N 1
ATOM 1531 C CA . LEU A 1 199 ? 3.635 -36.291 6.851 1.00 41.66 199 LEU A CA 1
ATOM 1532 C C . LEU A 1 199 ? 4.476 -36.571 8.125 1.00 41.66 199 LEU A C 1
ATOM 1534 O O . LEU A 1 199 ? 5.699 -36.548 8.040 1.00 41.66 199 LEU A O 1
ATOM 1538 N N . GLU A 1 200 ? 3.955 -36.751 9.338 1.00 47.28 200 GLU A N 1
ATOM 1539 C CA . GLU A 1 200 ? 2.686 -37.365 9.736 1.00 47.28 200 GLU A CA 1
ATOM 1540 C C . GLU A 1 200 ? 1.985 -36.635 10.898 1.00 47.28 200 GLU A C 1
ATOM 1542 O O . GLU A 1 200 ? 2.590 -35.908 11.687 1.00 47.28 200 GLU A O 1
ATOM 1547 N N . ILE A 1 201 ? 0.690 -36.917 11.048 1.00 46.16 201 ILE A N 1
ATOM 1548 C CA . ILE A 1 201 ? -0.067 -36.689 12.282 1.00 46.16 201 ILE A CA 1
ATOM 1549 C C . ILE A 1 201 ? 0.228 -37.860 13.225 1.00 46.16 201 ILE A C 1
ATOM 1551 O O . ILE A 1 201 ? -0.082 -38.996 12.875 1.00 46.16 201 ILE A O 1
ATOM 1555 N N . SER A 1 202 ? 0.712 -37.600 14.440 1.00 55.09 202 SER A N 1
ATOM 1556 C CA . SER A 1 202 ? 0.692 -38.609 15.504 1.00 55.09 202 SER A CA 1
ATOM 1557 C C . SER A 1 202 ? 0.277 -37.996 16.837 1.00 55.09 202 SER A C 1
ATOM 1559 O O . SER A 1 202 ? 0.834 -36.995 17.284 1.00 55.09 202 SER A O 1
ATOM 1561 N N . LYS A 1 203 ? -0.752 -38.592 17.445 1.00 58.03 203 LYS A N 1
ATOM 1562 C CA . LYS A 1 203 ? -1.197 -38.275 18.805 1.00 58.03 203 LYS A CA 1
ATOM 1563 C C . LYS A 1 203 ? -0.171 -38.825 19.788 1.00 58.03 203 LYS A C 1
ATOM 1565 O O . LYS A 1 203 ? 0.214 -39.979 19.633 1.00 58.03 203 LYS A O 1
ATOM 1570 N N . PHE A 1 204 ? 0.121 -38.092 20.854 1.00 51.91 204 PHE A N 1
ATOM 1571 C CA . PHE A 1 204 ? 0.402 -38.726 22.140 1.00 51.91 204 PHE A CA 1
ATOM 1572 C C . PHE A 1 204 ? -0.277 -37.964 23.281 1.00 51.91 204 PHE A C 1
ATOM 1574 O O . PHE A 1 204 ? -0.786 -36.859 23.084 1.00 51.91 204 PHE A O 1
ATOM 1581 N N . GLU A 1 205 ? -0.382 -38.689 24.387 1.00 48.72 205 GLU A N 1
ATOM 1582 C CA . GLU A 1 205 ? -1.308 -38.578 25.522 1.00 48.72 205 GLU A CA 1
ATOM 1583 C C . GLU A 1 205 ? -0.909 -37.516 26.562 1.00 48.72 205 GLU A C 1
ATOM 1585 O O . GLU A 1 205 ? 0.310 -37.353 26.798 1.00 48.72 205 GLU A O 1
#

InterPro domains:
  IPR004087 K Homology domain [SM00322] (39-111)
  IPR004088 K Homology domain, type 1 [PF00013] (43-108)
  IPR036612 K Homology domain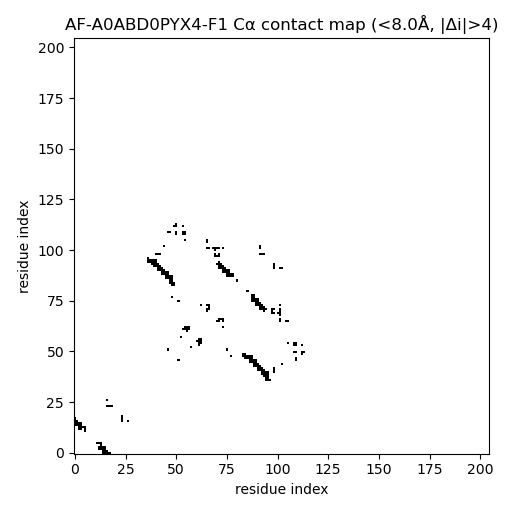, type 1 superfamily [G3DSA:3.30.1370.10] (39-122)
  IPR036612 K Homology domain, type 1 superfamily [SSF54791] (40-120)
  IPR050621 Tudor domain-containing [PTHR22948] (10-188)

pLDDT: mean 72.27, std 24.86, range [29.12, 98.19]

Organism: Cirrhinus mrigala (NCBI:txid683832)

Foldseek 3Di:
DDWDDDDPPDPDTDDDDDDPPVSSVVVVVVVVVVCQQFDKDKDKDWAQLLLVCQCCDDVSPNVVVLCVVLVKDKDWDPDPDVDSRGTTMIMIIGGPRSSVSSVVSSVVSRVVSVVVVVVVVVVVVPPPDDDDDDPDDPDDDDDDDDDDDDDDDDDDDDDDDDDDDDDDDDDDDDDDDPDDDDDDDDDDDDDDDDDDDDDDDDDDD

Mean predicted aligned error: 18.49 Å

Nearest PDB structures (foldseek):
  1we8-assembly1_A  TM=8.300E-01  e=1.092E-07  Mus musculus
  3krm-assembly2_B  TM=6.362E-01  e=7.559E-06  Homo sapiens
  3krm-assembly3_C  TM=6.365E-01  e=8.045E-06  Homo sapiens
  2opv-assembly1_A  TM=8.333E-01  e=5.551E-05  Homo sapiens
  1x4m-assembly1_A  TM=7.556E-01  e=4.065E-05  Mus musculus

Secondary structure (DSSP, 8-state):
-EEPPPPTT-SS--EE--S-HHHHHHHHHHHHHHHHHT-EEEEEEEEEHHHHHHHH-GGGHHHHHHHHHH-SEEEEE----SSTTSEE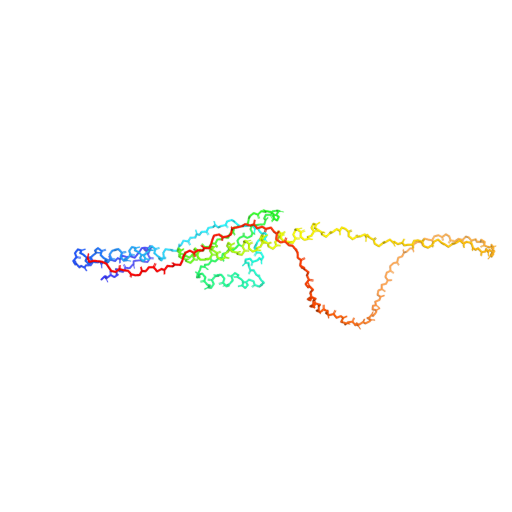EEEEEEEHHHHHHHHHHHHHHHHHHHHHHHHHHHHHHHS--PPPP------------------------------------------------------------PPPP--------